Protein AF-A0A068R8C2-F1 (afdb_monomer_lite)

Sequence (272 aa):
MILGFVNFSNLDIWLPNLFLVHSWFSQMSVFVSVNPPSWSLCSELLFYALFPLLLKPVLNIKTQHLWMSFFLSFIGLIAYQFFVDDFVPAIPKLELWPLSENQWWLSYNYPPGRLFEFIIGMILSRIAIEGLWKNASVKIAIIAAVIGYMLALYAPFQYGLNVTTIISIAVIILILTKMDLSGEKNFLSSNVMILLGEISFAFYMVHYLVLVFIKKHFIHSSLDFISSMVMLLISLMVSILLAWLIYVFVEKPVMKFAKQKITNNKPLLGDM

InterPro domains:
  IPR002656 Acyltransferase 3 domain [PF01757] (21-247)
  IPR050879 Acyltransferase 3 [PTHR23028] (25-261)

Radius of gyration: 21.1 Å; chains: 1; bounding box: 58×44×56 Å

Secondary structure (DSSP, 8-state):
--TT---TT-HHHHHHHHTT-GGGS--HHHHT-SSGGGHHHHHHHHHHHHHHHHHHHHHTS-GGGHHHHHHHHHHHHHHHHHHHHHHS---SBPSSSSSBHHHHIIIII-GGGGHHHHHHHHHHHHHHHTT------HHHHHHHHHHHHHHHHHS-HHHHTTGGGHHHHHHHHHHHHHHHHHT---GGGSHHHHHHHHTHHHHHHHHHHHHHHHHHHH--SPPPHHHHHHHHHHHHHHHHHHHHHHIIIIIHHHHHHHHHHHHHTS------

Foldseek 3Di:
DDAACDDPVPCVQVVCLVVLNQLQDLDPCRCCHNFRLSLVVNLVVVCVVCVVVLVVVLVPPPLVCLVVLLVVLLVVLVVQLVCLVPPPDQPPPDPVASGDSNSCSSLARNNVSCVSVSSSVSSLVVCLVVCVDPDQDPVLLVVLVVQLQVQLVPDRVSCSNPSSNSVSVSVNCSNVSNCVVVVDDDPCNDPVNVLCVLLVVLLSRCLVVLVSVCCVPPNPDDDDPVVVVVSVVVSNVVSSVRSSCCSVPPVVVVVVVVVVVVVVPDDPPDDD

Organism: NCBI:txid1354304

Structure (mmCIF, N/CA/C/O backbone):
data_AF-A0A068R8C2-F1
#
_entry.id   AF-A0A068R8C2-F1
#
loop_
_atom_site.group_PDB
_atom_site.id
_atom_site.type_symbol
_atom_site.label_atom_id
_atom_site.label_alt_id
_atom_site.label_comp_id
_atom_site.label_asym_id
_atom_site.label_entity_id
_atom_site.label_seq_id
_atom_site.pdbx_PDB_ins_code
_atom_site.Cartn_x
_atom_site.Cartn_y
_atom_site.Cartn_z
_atom_site.occupancy
_atom_site.B_iso_or_equiv
_atom_site.auth_seq_id
_atom_site.auth_comp_id
_atom_site.auth_asym_id
_atom_site.auth_atom_id
_atom_site.pdbx_PDB_model_num
ATOM 1 N N . MET A 1 1 ? 12.314 -3.387 -23.016 1.00 39.41 1 MET A N 1
ATOM 2 C CA . MET A 1 1 ? 11.195 -4.162 -22.435 1.00 39.41 1 MET A CA 1
ATOM 3 C C . MET A 1 1 ? 9.932 -3.313 -22.558 1.00 39.41 1 MET A C 1
ATOM 5 O O . MET A 1 1 ? 9.894 -2.230 -21.991 1.00 39.41 1 MET A O 1
ATOM 9 N N . ILE A 1 2 ? 8.976 -3.694 -23.412 1.00 40.47 2 ILE A N 1
ATOM 10 C CA . ILE A 1 2 ? 7.776 -2.881 -23.681 1.00 40.47 2 ILE A CA 1
ATOM 11 C C . ILE A 1 2 ? 6.764 -3.135 -22.559 1.00 40.47 2 ILE A C 1
ATOM 13 O O . ILE A 1 2 ? 6.128 -4.184 -22.518 1.00 40.47 2 ILE A O 1
ATOM 17 N N . LEU A 1 3 ? 6.627 -2.172 -21.651 1.00 45.12 3 LEU A N 1
ATOM 18 C CA . LEU A 1 3 ? 5.556 -2.137 -20.658 1.00 45.12 3 LEU A CA 1
ATOM 19 C C . LEU A 1 3 ? 4.222 -1.892 -21.387 1.00 45.12 3 LEU A C 1
ATOM 21 O O . LEU A 1 3 ? 4.099 -0.928 -22.143 1.00 45.12 3 LEU A O 1
ATOM 25 N N . GLY A 1 4 ? 3.251 -2.789 -21.199 1.00 52.69 4 GLY A N 1
ATOM 26 C CA . GLY A 1 4 ? 1.868 -2.628 -21.671 1.00 52.69 4 GLY A CA 1
ATOM 27 C C . GLY A 1 4 ? 1.425 -3.490 -22.860 1.00 52.69 4 GLY A C 1
ATOM 28 O O . GLY A 1 4 ? 0.242 -3.485 -23.172 1.00 52.69 4 GLY A O 1
ATOM 29 N N . PHE A 1 5 ? 2.313 -4.258 -23.502 1.00 63.31 5 PHE A N 1
ATOM 30 C CA . PHE A 1 5 ? 1.928 -5.206 -24.564 1.00 63.31 5 PHE A CA 1
ATOM 31 C C . PHE A 1 5 ? 2.783 -6.473 -24.489 1.00 63.31 5 PHE A C 1
ATOM 33 O O . PHE A 1 5 ? 3.595 -6.759 -25.370 1.00 63.31 5 PHE A O 1
ATOM 40 N N . VAL A 1 6 ? 2.640 -7.224 -23.395 1.00 76.62 6 VAL A N 1
ATOM 41 C CA . VAL A 1 6 ? 3.145 -8.601 -23.348 1.00 76.62 6 VAL A CA 1
ATOM 42 C C . VAL A 1 6 ? 2.365 -9.395 -24.391 1.00 76.62 6 VAL A C 1
ATOM 44 O O . VAL A 1 6 ? 1.135 -9.408 -24.353 1.00 76.62 6 VAL A O 1
ATOM 47 N N . ASN A 1 7 ? 3.060 -10.043 -25.328 1.00 82.75 7 ASN A N 1
ATOM 48 C CA . ASN A 1 7 ? 2.397 -10.884 -26.320 1.00 82.75 7 ASN A CA 1
ATOM 49 C C . ASN A 1 7 ? 1.552 -11.950 -25.599 1.00 82.75 7 ASN A C 1
ATOM 51 O O . ASN A 1 7 ? 2.039 -12.595 -24.670 1.00 82.75 7 ASN A O 1
ATOM 55 N N . PHE A 1 8 ? 0.294 -12.130 -26.008 1.00 84.69 8 PHE A N 1
ATOM 56 C CA . PHE A 1 8 ? -0.607 -13.139 -25.442 1.00 84.69 8 PHE A CA 1
ATOM 57 C C . PHE A 1 8 ? -0.067 -14.571 -25.569 1.00 84.69 8 PHE A C 1
ATOM 59 O O . PHE A 1 8 ? -0.471 -15.440 -24.804 1.00 84.69 8 PHE A O 1
ATOM 66 N N . SER A 1 9 ? 0.892 -14.814 -26.470 1.00 87.19 9 SER A N 1
ATOM 67 C CA . SER A 1 9 ? 1.608 -16.090 -26.565 1.00 87.19 9 SER A CA 1
ATOM 68 C C . SER A 1 9 ? 2.493 -16.404 -25.352 1.00 87.19 9 SER A C 1
ATOM 70 O O . SER A 1 9 ? 2.837 -17.563 -25.143 1.00 87.19 9 SER A O 1
ATOM 72 N N . ASN A 1 10 ? 2.885 -15.404 -24.555 1.00 88.44 10 ASN A N 1
ATOM 73 C CA . ASN A 1 10 ? 3.783 -15.582 -23.411 1.00 88.44 10 ASN A CA 1
ATOM 74 C C . ASN A 1 10 ? 3.005 -16.071 -22.183 1.00 88.44 10 ASN A C 1
ATOM 76 O O . ASN A 1 10 ? 2.793 -15.325 -21.222 1.00 88.44 10 ASN A O 1
ATOM 80 N N . LEU A 1 11 ? 2.562 -17.327 -22.228 1.00 91.06 11 LEU A N 1
ATOM 81 C CA . LEU A 1 11 ? 1.768 -17.945 -21.163 1.00 91.06 11 LEU A CA 1
ATOM 82 C C . LEU A 1 11 ? 2.490 -17.939 -19.808 1.00 91.06 11 LEU A C 1
ATOM 84 O O . LEU A 1 11 ? 1.836 -17.736 -18.789 1.00 91.06 11 LEU A O 1
ATOM 88 N N . ASP A 1 12 ? 3.821 -18.037 -19.800 1.00 91.12 12 ASP A N 1
ATOM 89 C CA . ASP A 1 12 ? 4.642 -17.980 -18.581 1.00 91.12 12 ASP A CA 1
ATOM 90 C C . ASP A 1 12 ? 4.530 -16.640 -17.836 1.00 91.12 12 ASP A C 1
ATOM 92 O O . ASP A 1 12 ? 4.795 -16.567 -16.641 1.00 91.12 12 ASP A O 1
ATOM 96 N N . ILE A 1 13 ? 4.104 -15.576 -18.526 1.00 91.56 13 ILE A N 1
ATOM 97 C CA . ILE A 1 13 ? 3.831 -14.266 -17.926 1.00 91.56 13 ILE A CA 1
ATOM 98 C C . ILE A 1 13 ? 2.339 -14.133 -17.615 1.00 91.56 13 ILE A C 1
ATOM 100 O O . ILE A 1 13 ? 1.959 -13.717 -16.520 1.00 91.56 13 ILE A O 1
ATOM 104 N N . TRP A 1 14 ? 1.468 -14.497 -18.558 1.00 92.31 14 TRP A N 1
ATOM 105 C CA . TRP A 1 14 ? 0.026 -14.299 -18.401 1.00 92.31 14 TRP A CA 1
ATOM 106 C C . TRP A 1 14 ? -0.601 -15.188 -17.326 1.00 92.31 14 TRP A C 1
ATOM 108 O O . TRP A 1 14 ? -1.466 -14.711 -16.593 1.00 92.31 14 TRP A O 1
ATOM 118 N N . LEU A 1 15 ? -0.164 -16.443 -17.181 1.00 94.62 15 LEU A N 1
ATOM 119 C CA . LEU A 1 15 ? -0.734 -17.362 -16.192 1.00 94.62 15 LEU A CA 1
ATOM 120 C C . LEU A 1 15 ? -0.462 -16.895 -14.749 1.00 94.62 15 LEU A C 1
ATOM 122 O O . LEU A 1 15 ? -1.432 -16.760 -13.999 1.00 94.62 15 LEU A O 1
ATOM 126 N N . PRO A 1 16 ? 0.778 -16.547 -14.338 1.00 95.38 16 PRO A N 1
ATOM 127 C CA . PRO A 1 16 ? 1.006 -16.005 -12.997 1.00 95.38 16 PRO A CA 1
ATOM 128 C C . PRO A 1 16 ? 0.248 -14.702 -12.709 1.00 95.38 16 PRO A C 1
ATOM 130 O O . PRO A 1 16 ? -0.153 -14.461 -11.569 1.00 95.38 16 PRO A O 1
ATOM 133 N N . ASN A 1 17 ? 0.028 -13.858 -13.723 1.00 94.44 17 ASN A N 1
ATOM 134 C CA . ASN A 1 17 ? -0.784 -12.647 -13.578 1.00 94.44 17 ASN A CA 1
ATOM 135 C C . ASN A 1 17 ? -2.259 -12.976 -13.359 1.00 94.44 17 ASN A C 1
ATOM 137 O O . ASN A 1 17 ? -2.865 -12.451 -12.428 1.00 94.44 17 ASN A O 1
ATOM 141 N N . LEU A 1 18 ? -2.812 -13.887 -14.162 1.00 94.25 18 LEU A N 1
ATOM 142 C CA . LEU A 1 18 ? -4.210 -14.306 -14.074 1.00 94.25 18 LEU A CA 1
ATOM 143 C C . LEU A 1 18 ? -4.544 -14.923 -12.710 1.00 94.25 18 LEU A C 1
ATOM 145 O O . LEU A 1 18 ? -5.603 -14.647 -12.153 1.00 94.25 18 LEU A O 1
ATOM 149 N N . PHE A 1 19 ? -3.634 -15.732 -12.164 1.00 96.06 19 PHE A N 1
ATOM 150 C CA . PHE A 1 19 ? -3.802 -16.372 -10.857 1.00 96.06 19 PHE A CA 1
ATOM 151 C C . PHE A 1 19 ? -3.318 -15.520 -9.676 1.00 96.06 19 PHE A C 1
ATOM 153 O O . PHE A 1 19 ? -3.366 -15.995 -8.545 1.00 96.06 19 PHE A O 1
ATOM 160 N N . LEU A 1 20 ? -2.860 -14.281 -9.910 1.00 96.44 20 LEU A N 1
ATOM 161 C CA . LEU A 1 20 ? -2.315 -13.391 -8.873 1.00 96.44 20 LEU A CA 1
ATOM 162 C C . LEU A 1 20 ? -1.185 -14.044 -8.052 1.00 96.44 20 LEU A C 1
ATOM 164 O O . LEU A 1 20 ? -1.101 -13.895 -6.834 1.00 96.44 20 LEU A O 1
ATOM 168 N N . VAL A 1 21 ? -0.302 -14.773 -8.739 1.00 97.00 21 VAL A N 1
ATOM 169 C CA . VAL A 1 21 ? 0.904 -15.387 -8.158 1.00 97.00 21 VAL A CA 1
ATOM 170 C C . VAL A 1 21 ? 2.203 -14.837 -8.755 1.00 97.00 21 VAL A C 1
ATOM 172 O O . VAL A 1 21 ? 3.289 -15.234 -8.350 1.00 97.00 21 VAL A O 1
ATOM 175 N N . HIS A 1 22 ? 2.124 -13.892 -9.692 1.00 96.31 22 HIS A N 1
ATOM 176 C CA . HIS A 1 22 ? 3.286 -13.304 -10.364 1.00 96.31 22 HIS A CA 1
ATOM 177 C C . HIS A 1 22 ? 4.297 -12.658 -9.405 1.00 96.31 22 HIS A C 1
ATOM 179 O O . HIS A 1 22 ? 5.490 -12.713 -9.688 1.00 96.31 22 HIS A O 1
ATOM 185 N N . SER A 1 23 ? 3.879 -12.114 -8.253 1.00 96.94 23 SER A N 1
ATOM 186 C CA . SER A 1 23 ? 4.826 -11.517 -7.295 1.00 96.94 23 SER A CA 1
ATOM 187 C C . SER A 1 23 ? 5.569 -12.518 -6.399 1.00 96.94 23 SER A C 1
ATOM 189 O O . SER A 1 23 ? 6.472 -12.135 -5.655 1.00 96.94 23 SER A O 1
ATOM 191 N N . TRP A 1 24 ? 5.245 -13.810 -6.496 1.00 96.75 24 TRP A N 1
ATOM 192 C CA . TRP A 1 24 ? 5.998 -14.888 -5.843 1.00 96.75 24 TRP A CA 1
ATOM 193 C C . TRP A 1 24 ? 7.274 -15.259 -6.603 1.00 96.75 24 TRP A C 1
ATOM 195 O O . TRP A 1 24 ? 8.134 -15.951 -6.065 1.00 96.75 24 TRP A O 1
ATOM 205 N N . PHE A 1 25 ? 7.396 -14.796 -7.844 1.00 96.50 25 PHE A N 1
ATOM 206 C CA . PHE A 1 25 ? 8.564 -14.986 -8.685 1.00 96.50 25 PHE A CA 1
ATOM 207 C C . PHE A 1 25 ? 9.524 -13.815 -8.498 1.00 96.50 25 PHE A C 1
ATOM 209 O O . PHE A 1 25 ? 9.103 -12.661 -8.503 1.00 96.50 25 PHE A O 1
ATOM 216 N N . SER A 1 26 ? 10.817 -14.103 -8.357 1.00 94.81 26 SER A N 1
ATOM 217 C CA . SER A 1 26 ? 11.830 -13.067 -8.144 1.00 94.81 26 SER A CA 1
ATOM 218 C C . SER A 1 26 ? 12.191 -12.297 -9.409 1.00 94.81 26 SER A C 1
ATOM 220 O O . SER A 1 26 ? 12.848 -11.266 -9.317 1.00 94.81 26 SER A O 1
ATOM 222 N N . GLN A 1 27 ? 11.764 -12.776 -10.584 1.00 93.50 27 GLN A N 1
ATOM 223 C CA . GLN A 1 27 ? 12.084 -12.137 -11.852 1.00 93.50 27 GLN A CA 1
ATOM 224 C C . GLN A 1 27 ? 11.242 -10.872 -12.060 1.00 93.50 27 GLN A C 1
ATOM 226 O O . GLN A 1 27 ? 10.013 -10.944 -12.126 1.00 93.50 27 GLN A O 1
ATOM 231 N N . MET A 1 28 ? 11.876 -9.717 -12.251 1.00 90.88 28 MET A N 1
ATOM 232 C CA . MET A 1 28 ? 11.216 -8.426 -12.503 1.00 90.88 28 MET A CA 1
ATOM 233 C C . MET A 1 28 ? 10.391 -8.448 -13.785 1.00 90.88 28 MET A C 1
ATOM 235 O O . MET A 1 28 ? 9.327 -7.837 -13.858 1.00 90.88 28 MET A O 1
ATOM 239 N N . SER A 1 29 ? 10.818 -9.233 -14.773 1.00 90.38 29 SER A N 1
ATOM 240 C CA . SER A 1 29 ? 10.039 -9.508 -15.983 1.00 90.38 29 SER A CA 1
ATOM 241 C C . SER A 1 29 ? 8.720 -10.246 -15.723 1.00 90.38 29 SER A C 1
ATOM 243 O O . SER A 1 29 ? 7.907 -10.319 -16.643 1.00 90.38 29 SER A O 1
ATOM 245 N N . VAL A 1 30 ? 8.502 -10.770 -14.510 1.00 92.88 30 VAL A N 1
ATOM 246 C CA . VAL A 1 30 ? 7.288 -11.465 -14.062 1.00 92.88 30 VAL A CA 1
ATOM 247 C C . VAL A 1 30 ? 6.563 -10.657 -12.979 1.00 92.88 30 VAL A C 1
ATOM 249 O O . VAL A 1 30 ? 5.396 -10.322 -13.178 1.00 92.88 30 VAL A O 1
ATOM 252 N N . PHE A 1 31 ? 7.211 -10.269 -11.873 1.00 92.81 31 PHE A N 1
ATOM 253 C CA . PHE A 1 31 ? 6.500 -9.678 -10.723 1.00 92.81 31 PHE A CA 1
ATOM 254 C C . PHE A 1 31 ? 5.962 -8.255 -10.939 1.00 92.81 31 PHE A C 1
ATOM 256 O O . PHE A 1 31 ? 5.073 -7.839 -10.201 1.00 92.81 31 PHE A O 1
ATOM 263 N N . VAL A 1 32 ? 6.453 -7.515 -11.940 1.00 91.38 32 VAL A N 1
ATOM 264 C CA . VAL A 1 32 ? 5.870 -6.231 -12.400 1.00 91.38 32 VAL A CA 1
ATOM 265 C C . VAL A 1 32 ? 5.415 -6.295 -13.862 1.00 91.38 32 VAL A C 1
ATOM 267 O O . VAL A 1 32 ? 5.326 -5.282 -14.556 1.00 91.38 32 VAL A O 1
ATOM 270 N N . SER A 1 33 ? 5.163 -7.494 -14.377 1.00 91.69 33 SER A N 1
ATOM 271 C CA . SER A 1 33 ? 4.693 -7.678 -15.750 1.00 91.69 33 SER A CA 1
ATOM 272 C C . SER A 1 33 ? 3.219 -7.311 -15.915 1.00 91.69 33 SER A C 1
ATOM 274 O O . SER A 1 33 ? 2.490 -7.217 -14.937 1.00 91.69 33 SER A O 1
ATOM 276 N N . VAL A 1 34 ? 2.782 -7.116 -17.168 1.00 89.81 34 VAL A N 1
ATOM 277 C CA . VAL A 1 34 ? 1.411 -6.739 -17.574 1.00 89.81 34 VAL A CA 1
ATOM 278 C C . VAL A 1 34 ? 0.953 -5.388 -17.009 1.00 89.81 34 VAL A C 1
ATOM 280 O O . VAL A 1 34 ? 0.779 -4.443 -17.780 1.00 89.81 34 VAL A O 1
ATOM 283 N N . ASN A 1 35 ? 0.800 -5.276 -15.691 1.00 92.38 35 ASN A N 1
ATOM 284 C CA . ASN A 1 35 ? 0.452 -4.061 -14.975 1.00 92.38 35 ASN A CA 1
ATOM 285 C C . ASN A 1 35 ? 1.316 -3.921 -13.706 1.00 92.38 35 ASN A C 1
ATOM 287 O O . ASN A 1 35 ? 0.986 -4.518 -12.691 1.00 92.38 35 ASN A O 1
ATOM 291 N N . PRO A 1 36 ? 2.391 -3.113 -13.707 1.00 91.50 36 PRO A N 1
ATOM 292 C CA . PRO A 1 36 ? 3.306 -3.013 -12.572 1.00 91.50 36 PRO A CA 1
ATOM 293 C C . PRO A 1 36 ? 2.674 -2.851 -11.186 1.00 91.50 36 PRO A C 1
ATOM 295 O O . PRO A 1 36 ? 3.131 -3.560 -10.304 1.00 91.50 36 PRO A O 1
ATOM 298 N N . PRO A 1 37 ? 1.649 -2.013 -10.934 1.00 92.88 37 PRO A N 1
ATOM 299 C CA . PRO A 1 37 ? 0.997 -1.944 -9.620 1.00 92.88 37 PRO A CA 1
ATOM 300 C C . PRO A 1 37 ? 0.270 -3.228 -9.169 1.00 92.88 37 PRO A C 1
ATOM 302 O O . PRO A 1 37 ? -0.007 -3.366 -7.983 1.00 92.88 37 PRO A O 1
ATOM 305 N N . SER A 1 38 ? -0.027 -4.197 -10.046 1.00 95.00 38 SER A N 1
ATOM 306 C CA . SER A 1 38 ? -0.849 -5.368 -9.684 1.00 95.00 38 SER A CA 1
ATOM 307 C C . SER A 1 38 ? -0.199 -6.338 -8.698 1.00 95.00 38 SER A C 1
ATOM 309 O O . SER A 1 38 ? -0.893 -7.206 -8.166 1.00 95.00 38 SER A O 1
ATOM 311 N N . TRP A 1 39 ? 1.101 -6.211 -8.419 1.00 95.50 39 TRP A N 1
ATOM 312 C CA . TRP A 1 39 ? 1.799 -7.077 -7.464 1.00 95.50 39 TRP A CA 1
ATOM 313 C C . TRP A 1 39 ? 1.169 -7.031 -6.062 1.00 95.50 39 TRP A C 1
ATOM 315 O O . TRP A 1 39 ? 1.202 -8.035 -5.346 1.00 95.50 39 TRP A O 1
ATOM 325 N N . SER A 1 40 ? 0.567 -5.899 -5.666 1.00 96.00 40 SER A N 1
ATOM 326 C CA . SER A 1 40 ? -0.055 -5.752 -4.343 1.00 96.00 40 SER A CA 1
ATOM 327 C C . SER A 1 40 ? -1.217 -6.730 -4.155 1.00 96.00 40 SER A C 1
ATOM 329 O O . SER A 1 40 ? -1.390 -7.272 -3.065 1.00 96.00 40 SER A O 1
ATOM 331 N N . LEU A 1 41 ? -1.935 -7.058 -5.236 1.00 96.62 41 LEU A N 1
ATOM 332 C CA . LEU A 1 41 ? -3.049 -8.011 -5.235 1.00 96.62 41 LEU A CA 1
ATOM 333 C C . LEU A 1 41 ? -2.613 -9.430 -4.869 1.00 96.62 41 LEU A C 1
ATOM 335 O O . LEU A 1 41 ? -3.368 -10.164 -4.234 1.00 96.62 41 LEU A O 1
ATOM 339 N N . CYS A 1 42 ? -1.384 -9.816 -5.223 1.00 97.94 42 CYS A N 1
ATOM 340 C CA . CYS A 1 42 ? -0.817 -11.100 -4.804 1.00 97.94 42 CYS A CA 1
ATOM 341 C C . CYS A 1 42 ? -0.668 -11.156 -3.275 1.00 97.94 42 CYS A C 1
ATOM 343 O O . CYS A 1 42 ? -0.915 -12.190 -2.653 1.00 97.94 42 CYS A O 1
ATOM 345 N N . SER A 1 43 ? -0.286 -10.026 -2.666 1.00 97.50 43 SER A N 1
ATOM 346 C CA . SER A 1 43 ? -0.187 -9.892 -1.209 1.00 97.50 43 SER A CA 1
ATOM 347 C C . SER A 1 43 ? -1.563 -9.899 -0.557 1.00 97.50 43 SER A C 1
ATOM 349 O O . SER A 1 43 ? -1.768 -10.624 0.411 1.00 97.50 43 SER A O 1
ATOM 351 N N . GLU A 1 44 ? -2.532 -9.181 -1.124 1.00 96.75 44 GLU A N 1
ATOM 352 C CA . GLU A 1 44 ? -3.918 -9.198 -0.644 1.00 96.75 44 GLU A CA 1
ATOM 353 C C . GLU A 1 44 ? -4.512 -10.610 -0.658 1.00 96.75 44 GLU A C 1
ATOM 355 O O . GLU A 1 44 ? -5.110 -11.028 0.332 1.00 96.75 44 GLU A O 1
ATOM 360 N N . LEU A 1 45 ? -4.300 -11.381 -1.731 1.00 97.44 45 LEU A N 1
ATOM 361 C CA . LEU A 1 45 ? -4.775 -12.764 -1.818 1.00 97.44 45 LEU A CA 1
ATOM 362 C C . LEU A 1 45 ? -4.186 -13.640 -0.701 1.00 97.44 45 LEU A C 1
ATOM 364 O O . LEU A 1 45 ? -4.926 -14.374 -0.039 1.00 97.44 45 LEU A O 1
ATOM 368 N N . LEU A 1 46 ? -2.876 -13.528 -0.449 1.00 98.00 46 LEU A N 1
ATOM 369 C CA . LEU A 1 46 ? -2.217 -14.215 0.664 1.00 98.00 46 LEU A CA 1
ATOM 370 C C . LEU A 1 46 ? -2.813 -13.791 2.013 1.00 98.00 46 LEU A C 1
ATOM 372 O O . LEU A 1 46 ? -3.079 -14.634 2.869 1.00 98.00 46 LEU A O 1
ATOM 376 N N . PHE A 1 47 ? -3.042 -12.494 2.207 1.00 97.75 47 PHE A N 1
ATOM 377 C CA . PHE A 1 47 ? -3.597 -11.959 3.445 1.00 97.75 47 PHE A CA 1
ATOM 378 C C . PHE A 1 47 ? -5.010 -12.454 3.701 1.00 97.75 47 PHE A C 1
ATOM 380 O O . PHE A 1 47 ? -5.293 -12.884 4.813 1.00 97.75 47 PHE A O 1
ATOM 387 N N . TYR A 1 48 ? -5.880 -12.470 2.691 1.00 96.12 48 TYR A N 1
ATOM 388 C CA . TYR A 1 48 ? -7.222 -13.033 2.827 1.00 96.12 48 TYR A CA 1
ATOM 389 C C . TYR A 1 48 ? -7.185 -14.523 3.172 1.00 96.12 48 TYR A C 1
ATOM 391 O O . TYR A 1 48 ? -7.957 -14.966 4.022 1.00 96.12 48 TYR A O 1
ATOM 399 N N . ALA A 1 49 ? -6.268 -15.287 2.570 1.00 97.19 49 ALA A N 1
ATOM 400 C CA . ALA A 1 49 ? -6.096 -16.703 2.883 1.00 97.19 49 ALA A CA 1
ATOM 401 C C . ALA A 1 49 ? -5.599 -16.930 4.324 1.00 97.19 49 ALA A C 1
ATOM 403 O O . ALA A 1 49 ? -6.073 -17.836 5.010 1.00 97.19 49 ALA A O 1
ATOM 404 N N . LEU A 1 50 ? -4.670 -16.098 4.804 1.00 97.81 50 LEU A N 1
ATOM 405 C CA . LEU A 1 50 ? -4.089 -16.214 6.146 1.00 97.81 50 LEU A CA 1
ATOM 406 C C . LEU A 1 50 ? -4.913 -15.529 7.239 1.00 97.81 50 LEU A C 1
ATOM 408 O O . LEU A 1 50 ? -4.742 -15.853 8.415 1.00 97.81 50 LEU A O 1
ATOM 412 N N . PHE A 1 51 ? -5.815 -14.612 6.890 1.00 97.62 51 PHE A N 1
ATOM 413 C CA . PHE A 1 51 ? -6.570 -13.815 7.852 1.00 97.62 51 PHE A CA 1
ATOM 414 C C . PHE A 1 51 ? -7.294 -14.668 8.905 1.00 97.62 51 PHE A C 1
ATOM 416 O O . PHE A 1 51 ? -7.108 -14.380 10.085 1.00 97.62 51 PHE A O 1
ATOM 423 N N . PRO A 1 52 ? -8.028 -15.754 8.572 1.00 95.88 52 PRO A N 1
ATOM 424 C CA . PRO A 1 52 ? -8.682 -16.587 9.586 1.00 95.88 52 PRO A CA 1
ATOM 425 C C . PRO A 1 52 ? -7.702 -17.227 10.581 1.00 95.88 52 PRO A C 1
ATOM 427 O O . PRO A 1 52 ? -8.025 -17.382 11.759 1.00 95.88 52 PRO A O 1
ATOM 430 N N . LEU A 1 53 ? -6.496 -17.575 10.119 1.00 96.94 53 LEU A N 1
ATOM 431 C CA . LEU A 1 53 ? -5.449 -18.184 10.941 1.00 96.94 53 LEU A CA 1
ATOM 432 C C . LEU A 1 53 ? -4.780 -17.152 11.853 1.00 96.94 53 LEU A C 1
ATOM 434 O O . LEU A 1 53 ? -4.521 -17.441 13.020 1.00 96.94 53 LEU A O 1
ATOM 438 N N . LEU A 1 54 ? -4.530 -15.947 11.336 1.00 97.25 54 LEU A N 1
ATOM 439 C CA . LEU A 1 54 ? -3.885 -14.849 12.063 1.00 97.25 54 LEU A CA 1
ATOM 440 C C . LEU A 1 54 ? -4.846 -14.110 13.001 1.00 97.25 54 LEU A C 1
ATOM 442 O O . LEU A 1 54 ? -4.416 -13.558 14.015 1.00 97.25 54 LEU A O 1
ATOM 446 N N . LEU A 1 55 ? -6.148 -14.135 12.708 1.00 96.75 55 LEU A N 1
ATOM 447 C CA . LEU A 1 55 ? -7.171 -13.440 13.484 1.00 96.75 55 LEU A CA 1
ATOM 448 C C . LEU A 1 55 ? -7.189 -13.906 14.938 1.00 96.75 55 LEU A C 1
ATOM 450 O O . LEU A 1 55 ? -7.129 -13.078 15.841 1.00 96.75 55 LEU A O 1
ATOM 454 N N . LYS A 1 56 ? -7.231 -15.219 15.188 1.00 95.81 56 LYS A N 1
ATOM 455 C CA . LYS A 1 56 ? -7.322 -15.755 16.555 1.00 95.81 56 LYS A CA 1
ATOM 456 C C . LYS A 1 56 ? -6.111 -15.367 17.429 1.00 95.81 56 LYS A C 1
ATOM 458 O O . LYS A 1 56 ? -6.342 -14.865 18.529 1.00 95.81 56 LYS A O 1
ATOM 463 N N . PRO A 1 57 ? -4.847 -15.530 16.985 1.00 96.81 57 PRO A N 1
ATOM 464 C CA . PRO A 1 57 ? -3.682 -15.020 17.707 1.00 96.81 57 PRO A CA 1
ATOM 465 C C . PRO A 1 57 ? -3.764 -13.526 18.021 1.00 96.81 57 PRO A C 1
ATOM 467 O O . PRO A 1 57 ? -3.560 -13.150 19.172 1.00 96.81 57 PRO A O 1
ATOM 470 N N . VAL A 1 58 ? -4.114 -12.688 17.037 1.00 97.31 58 VAL A N 1
ATOM 471 C CA . VAL A 1 58 ? -4.225 -11.234 17.244 1.00 97.31 58 VAL A CA 1
ATOM 472 C C . VAL A 1 58 ? -5.341 -10.904 18.233 1.00 97.31 58 VAL A C 1
ATOM 474 O O . VAL A 1 58 ? -5.165 -10.050 19.101 1.00 97.31 58 VAL A O 1
ATOM 477 N N . LEU A 1 59 ? -6.474 -11.608 18.163 1.00 96.56 59 LEU A N 1
ATOM 478 C CA . LEU A 1 59 ? -7.583 -11.388 19.086 1.00 96.56 59 LEU A CA 1
ATOM 479 C C . LEU A 1 59 ? -7.245 -11.761 20.537 1.00 96.56 59 LEU A C 1
ATOM 481 O O . LEU A 1 59 ? -7.769 -11.138 21.462 1.00 96.56 59 LEU A O 1
ATOM 485 N N . ASN A 1 60 ? -6.356 -12.733 20.732 1.00 97.12 60 ASN A N 1
ATOM 486 C CA . ASN A 1 60 ? -5.905 -13.178 22.049 1.00 97.12 60 ASN A CA 1
ATOM 487 C C . ASN A 1 60 ? -4.853 -12.251 22.687 1.00 97.12 60 ASN A C 1
ATOM 489 O O . ASN A 1 60 ? -4.498 -12.446 23.853 1.00 97.12 60 ASN A O 1
ATOM 493 N N . ILE A 1 61 ? -4.346 -11.246 21.963 1.00 97.81 61 ILE A N 1
ATOM 494 C CA . ILE A 1 61 ? -3.446 -10.242 22.538 1.00 97.81 61 ILE A CA 1
ATOM 495 C C . ILE A 1 61 ? -4.240 -9.418 23.557 1.00 97.81 61 ILE A C 1
ATOM 497 O O . ILE A 1 61 ? -5.208 -8.738 23.218 1.00 97.81 61 ILE A O 1
ATOM 501 N N . LYS A 1 62 ? -3.825 -9.469 24.829 1.00 97.69 62 LYS A N 1
ATOM 502 C CA . LYS A 1 62 ? -4.434 -8.648 25.888 1.00 97.69 62 LYS A CA 1
ATOM 503 C C . LYS A 1 62 ? -4.232 -7.163 25.577 1.00 97.69 62 LYS A C 1
ATOM 505 O O . LYS A 1 62 ? -3.137 -6.779 25.168 1.00 97.69 62 LYS A O 1
ATOM 510 N N . THR A 1 63 ? -5.223 -6.327 25.885 1.00 97.44 63 THR A N 1
ATOM 511 C CA . THR A 1 63 ? -5.228 -4.881 25.594 1.00 97.44 63 THR A CA 1
ATOM 512 C C . THR A 1 63 ? -3.940 -4.167 26.024 1.00 97.44 63 THR A C 1
ATOM 514 O O . THR A 1 63 ? -3.365 -3.407 25.249 1.00 97.44 63 THR A O 1
ATOM 517 N N . GLN A 1 64 ? -3.409 -4.485 27.212 1.00 97.19 64 GLN A N 1
ATOM 518 C CA . GLN A 1 64 ? -2.167 -3.895 27.737 1.00 97.19 64 GLN A CA 1
ATOM 519 C C . GLN A 1 64 ? -0.906 -4.184 26.895 1.00 97.19 64 GLN A C 1
ATOM 521 O O . GLN A 1 64 ? 0.080 -3.463 27.005 1.00 97.19 64 GLN A O 1
ATOM 526 N N . HIS A 1 65 ? -0.920 -5.231 26.064 1.00 97.88 65 HIS A N 1
ATOM 527 C CA . HIS A 1 65 ? 0.217 -5.644 25.238 1.00 97.88 65 HIS A CA 1
ATOM 528 C C . HIS A 1 65 ? 0.097 -5.194 23.778 1.00 97.88 65 HIS A C 1
ATOM 530 O O . HIS A 1 65 ? 1.036 -5.408 23.021 1.00 97.88 65 HIS A O 1
ATOM 536 N N . LEU A 1 66 ? -1.003 -4.556 23.361 1.00 98.19 66 LEU A N 1
ATOM 537 C CA . LEU A 1 66 ? -1.222 -4.206 21.952 1.00 98.19 66 LEU A CA 1
ATOM 538 C C . LEU A 1 66 ? -0.122 -3.298 21.383 1.00 98.19 66 LEU A C 1
ATOM 540 O O . LEU A 1 66 ? 0.403 -3.574 20.308 1.00 98.19 66 LEU A O 1
ATOM 544 N N . TRP A 1 67 ? 0.290 -2.264 22.124 1.00 98.12 67 TRP A N 1
ATOM 545 C CA . TRP A 1 67 ? 1.400 -1.398 21.707 1.00 98.12 67 TRP A CA 1
ATOM 546 C C . TRP A 1 67 ? 2.734 -2.141 21.656 1.00 98.12 67 TRP A C 1
ATOM 548 O O . TRP A 1 67 ? 3.505 -1.953 20.720 1.00 98.12 67 TRP A O 1
ATOM 558 N N . MET A 1 68 ? 2.990 -3.033 22.615 1.00 98.19 68 MET A N 1
ATOM 559 C CA . MET A 1 68 ? 4.182 -3.880 22.590 1.00 98.19 68 MET A CA 1
ATOM 560 C C . MET A 1 68 ? 4.181 -4.782 21.349 1.00 98.19 68 MET A C 1
ATOM 562 O O . MET A 1 68 ? 5.183 -4.849 20.649 1.00 98.19 68 MET A O 1
ATOM 566 N N . SER A 1 69 ? 3.055 -5.420 21.024 1.00 98.31 69 SER A N 1
ATOM 567 C CA . SER A 1 69 ? 2.908 -6.245 19.821 1.00 98.31 69 SER A CA 1
ATOM 568 C C . SER A 1 69 ? 3.083 -5.439 18.532 1.00 98.31 69 SER A C 1
ATOM 570 O O . SER A 1 69 ? 3.703 -5.937 17.591 1.00 98.31 69 SER A O 1
ATOM 572 N N . PHE A 1 70 ? 2.595 -4.194 18.491 1.00 98.50 70 PHE A N 1
ATOM 573 C CA . PHE A 1 70 ? 2.841 -3.269 17.383 1.00 98.50 70 PHE A CA 1
ATOM 574 C C . PHE A 1 70 ? 4.344 -3.019 17.199 1.00 98.50 70 PHE A C 1
ATOM 576 O O . PHE A 1 70 ? 4.873 -3.250 16.113 1.00 98.50 70 PHE A O 1
ATOM 583 N N . PHE A 1 71 ? 5.053 -2.620 18.262 1.00 98.31 71 PHE A N 1
ATOM 584 C CA . PHE A 1 71 ? 6.489 -2.338 18.185 1.00 98.31 71 PHE A CA 1
ATOM 585 C C . PHE A 1 71 ? 7.319 -3.586 17.888 1.00 98.31 71 PHE A C 1
ATOM 587 O O . PHE A 1 71 ? 8.259 -3.500 17.109 1.00 98.31 71 PHE A O 1
ATOM 594 N N . LEU A 1 72 ? 6.961 -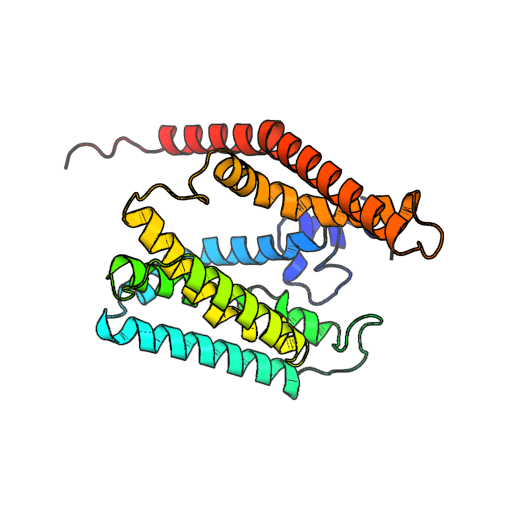4.752 18.431 1.00 98.38 72 LEU A N 1
ATOM 595 C CA . LEU A 1 72 ? 7.625 -6.015 18.101 1.00 98.38 72 LEU A CA 1
ATOM 596 C C . LEU A 1 72 ? 7.451 -6.380 16.623 1.00 98.38 72 LEU A C 1
ATOM 598 O O . LEU A 1 72 ? 8.417 -6.779 15.980 1.00 98.38 72 LEU A O 1
ATOM 602 N N . SER A 1 73 ? 6.252 -6.193 16.066 1.00 98.25 73 SER A N 1
ATOM 603 C CA . SER A 1 73 ? 6.004 -6.423 14.636 1.00 98.25 73 SER A CA 1
ATOM 604 C C . SER A 1 73 ? 6.794 -5.438 13.770 1.00 98.25 73 SER A C 1
ATOM 606 O O . SER A 1 73 ? 7.357 -5.824 12.749 1.00 98.25 73 SER A O 1
ATOM 608 N N . PHE A 1 74 ? 6.896 -4.179 14.207 1.00 98.50 74 PHE A N 1
ATOM 609 C CA . PHE A 1 74 ? 7.682 -3.156 13.520 1.00 98.50 74 PHE A CA 1
ATOM 610 C C . PHE A 1 74 ? 9.194 -3.418 13.594 1.00 98.50 74 PHE A C 1
ATOM 612 O O . PHE A 1 74 ? 9.887 -3.295 12.589 1.00 98.50 74 PHE A O 1
ATOM 619 N N . ILE A 1 75 ? 9.709 -3.856 14.744 1.00 98.50 75 ILE A N 1
ATOM 620 C CA . ILE A 1 75 ? 11.102 -4.302 14.889 1.00 98.50 75 ILE A CA 1
ATOM 621 C C . ILE A 1 75 ? 11.360 -5.530 14.012 1.00 98.50 75 ILE A C 1
ATOM 623 O O . ILE A 1 75 ? 12.406 -5.605 13.378 1.00 98.50 75 ILE A O 1
ATOM 627 N N . GLY A 1 76 ? 10.404 -6.460 13.922 1.00 98.44 76 GLY A N 1
ATOM 628 C CA . GLY A 1 76 ? 10.472 -7.597 13.003 1.00 98.44 76 GLY A CA 1
ATOM 629 C C . GLY A 1 76 ? 10.603 -7.160 11.544 1.00 98.44 76 GLY A C 1
ATOM 630 O O . GLY A 1 76 ? 11.452 -7.685 10.828 1.00 98.44 76 GLY A O 1
ATOM 631 N N . LEU A 1 77 ? 9.841 -6.144 11.129 1.00 98.44 77 LEU A N 1
ATOM 632 C CA . LEU A 1 77 ? 9.974 -5.553 9.799 1.00 98.44 77 LEU A CA 1
ATOM 633 C C . LEU A 1 77 ? 11.358 -4.928 9.584 1.00 98.44 77 LEU A C 1
ATOM 635 O O . LEU A 1 77 ? 11.978 -5.150 8.547 1.00 98.44 77 LEU A O 1
ATOM 639 N N . ILE A 1 78 ? 11.850 -4.157 10.556 1.00 98.44 78 ILE A N 1
ATOM 640 C CA . ILE A 1 78 ? 13.184 -3.549 10.499 1.00 98.44 78 ILE A CA 1
ATOM 641 C C . ILE A 1 78 ? 14.255 -4.638 10.363 1.00 98.44 78 ILE A C 1
ATOM 643 O O . ILE A 1 78 ? 15.095 -4.557 9.473 1.00 98.44 78 ILE A O 1
ATOM 647 N N . ALA A 1 79 ? 14.192 -5.683 11.189 1.00 98.50 79 ALA A N 1
ATOM 648 C CA . ALA A 1 79 ? 15.118 -6.811 11.142 1.00 98.50 79 ALA A CA 1
ATOM 649 C C . ALA A 1 79 ? 15.055 -7.557 9.801 1.00 98.50 79 ALA A C 1
ATOM 651 O O . ALA A 1 79 ? 16.093 -7.931 9.262 1.00 98.50 79 ALA A O 1
ATOM 652 N N . TYR A 1 80 ? 13.859 -7.730 9.230 1.00 98.44 80 TYR A N 1
ATOM 653 C CA . TYR A 1 80 ? 13.690 -8.303 7.895 1.00 98.44 80 TYR A CA 1
ATOM 654 C C . TYR A 1 80 ? 14.354 -7.441 6.813 1.00 98.44 80 TYR A C 1
ATOM 656 O O . TYR A 1 80 ? 15.036 -7.969 5.940 1.00 98.44 80 TYR A O 1
ATOM 664 N N . GLN A 1 81 ? 14.207 -6.117 6.883 1.00 98.12 81 GLN A N 1
ATOM 665 C CA . GLN A 1 81 ? 14.838 -5.212 5.920 1.00 98.12 81 GLN A CA 1
ATOM 666 C C . GLN A 1 81 ? 16.360 -5.187 6.066 1.00 98.12 81 GLN A C 1
ATOM 668 O O . GLN A 1 81 ? 17.046 -5.265 5.054 1.00 98.12 81 GLN A O 1
ATOM 673 N N . PHE A 1 82 ? 16.886 -5.187 7.293 1.00 98.12 82 PHE A N 1
ATOM 674 C CA . PHE A 1 82 ? 18.324 -5.358 7.530 1.00 98.12 82 PHE A CA 1
ATOM 675 C C . PHE A 1 82 ? 18.839 -6.683 6.969 1.00 98.12 82 PHE A C 1
ATOM 677 O O . PHE A 1 82 ? 19.875 -6.714 6.317 1.00 98.12 82 PHE A O 1
ATOM 684 N N . PHE A 1 83 ? 18.091 -7.775 7.154 1.00 98.19 83 PHE A N 1
ATOM 685 C CA . PHE A 1 83 ? 18.453 -9.060 6.562 1.00 98.19 83 PHE A CA 1
ATOM 686 C C . PHE A 1 83 ? 18.550 -8.977 5.030 1.00 98.19 83 PHE A C 1
ATOM 688 O O . PHE A 1 83 ? 19.503 -9.485 4.445 1.00 98.19 83 PHE A O 1
ATOM 695 N N . VAL A 1 84 ? 17.591 -8.322 4.370 1.00 97.94 84 VAL A N 1
ATOM 696 C CA . VAL A 1 84 ? 17.637 -8.137 2.912 1.00 97.94 84 VAL A CA 1
ATOM 697 C C . VAL A 1 84 ? 18.819 -7.258 2.493 1.00 97.94 84 VAL A C 1
ATOM 699 O O . VAL A 1 84 ? 19.475 -7.562 1.502 1.00 97.94 84 VAL A O 1
ATOM 702 N N . ASP A 1 85 ? 19.111 -6.197 3.240 1.00 96.56 85 ASP A N 1
ATOM 703 C CA . ASP A 1 85 ? 20.204 -5.264 2.939 1.00 96.56 85 ASP A CA 1
ATOM 704 C C . ASP A 1 85 ? 21.583 -5.947 3.041 1.00 96.56 85 ASP A C 1
ATOM 706 O O . ASP A 1 85 ? 22.381 -5.882 2.106 1.00 96.56 85 ASP A O 1
ATOM 710 N N . ASP A 1 86 ? 21.821 -6.693 4.125 1.00 96.94 86 ASP A N 1
ATOM 711 C CA . ASP A 1 86 ? 23.135 -7.271 4.440 1.00 96.94 86 ASP A CA 1
ATOM 712 C C . ASP A 1 86 ? 23.402 -8.629 3.769 1.00 96.94 86 ASP A C 1
ATOM 714 O O . ASP A 1 86 ? 24.555 -8.966 3.487 1.00 96.94 86 ASP A O 1
ATOM 718 N N . PHE A 1 87 ? 22.363 -9.439 3.528 1.00 97.19 87 PHE A N 1
ATOM 719 C CA . PHE A 1 87 ? 22.532 -10.837 3.098 1.00 97.19 87 PHE A CA 1
ATOM 720 C C . PHE A 1 87 ? 22.081 -11.118 1.662 1.00 97.19 87 PHE A C 1
ATOM 722 O O . PHE A 1 87 ? 22.390 -12.190 1.132 1.00 97.19 87 PHE A O 1
ATOM 729 N N . VAL A 1 88 ? 21.375 -10.195 1.002 1.00 96.94 88 VAL A N 1
ATOM 730 C CA . VAL A 1 88 ? 20.964 -10.372 -0.399 1.00 96.94 88 VAL A CA 1
ATOM 731 C C . VAL A 1 88 ? 21.954 -9.651 -1.315 1.00 96.94 88 VAL A C 1
ATOM 733 O O . VAL A 1 88 ? 22.227 -8.470 -1.111 1.00 96.94 88 VAL A O 1
ATOM 736 N N . PRO A 1 89 ? 22.483 -10.313 -2.364 1.00 95.38 89 PRO A N 1
ATOM 737 C CA . PRO A 1 89 ? 23.446 -9.690 -3.266 1.00 95.38 89 PRO A CA 1
ATOM 738 C C . PRO A 1 89 ? 22.938 -8.375 -3.872 1.00 95.38 89 PRO A C 1
ATOM 740 O O . PRO A 1 89 ? 21.895 -8.343 -4.527 1.00 95.38 89 PRO A O 1
ATOM 743 N N . ALA A 1 90 ? 23.715 -7.301 -3.711 1.00 92.94 90 ALA A N 1
ATOM 744 C CA . ALA A 1 90 ? 23.369 -5.959 -4.188 1.00 92.94 90 ALA A CA 1
ATOM 745 C C . ALA A 1 90 ? 23.734 -5.687 -5.663 1.00 92.94 90 ALA A C 1
ATOM 747 O O . ALA A 1 90 ? 23.499 -4.591 -6.172 1.00 92.94 90 ALA A O 1
ATOM 748 N N . ILE A 1 91 ? 24.330 -6.661 -6.361 1.00 90.75 91 ILE A N 1
ATOM 749 C CA . ILE A 1 91 ? 24.810 -6.538 -7.746 1.00 90.75 91 ILE A CA 1
ATOM 750 C C . ILE A 1 91 ? 24.259 -7.709 -8.581 1.00 90.75 91 ILE A C 1
ATOM 752 O O . ILE A 1 91 ? 24.255 -8.838 -8.085 1.00 90.75 91 ILE A O 1
ATOM 756 N N . PRO A 1 92 ? 23.838 -7.478 -9.842 1.00 92.75 92 PRO A N 1
ATOM 757 C CA . PRO A 1 92 ? 23.788 -6.186 -10.535 1.00 92.75 92 PRO A CA 1
ATOM 758 C C . PRO A 1 92 ? 22.670 -5.279 -10.006 1.00 92.75 92 PRO A C 1
ATOM 760 O O . PRO A 1 92 ? 21.594 -5.754 -9.651 1.00 92.75 92 PRO A O 1
ATOM 763 N N . LYS A 1 93 ? 22.937 -3.967 -9.961 1.00 92.50 93 LYS A N 1
ATOM 764 C CA . LYS A 1 93 ? 21.923 -2.954 -9.640 1.00 92.50 93 LYS A CA 1
ATOM 765 C C . LYS A 1 93 ? 21.020 -2.706 -10.845 1.00 92.50 93 LYS A C 1
ATOM 767 O O . LYS A 1 93 ? 21.470 -2.792 -11.987 1.00 92.50 93 LYS A O 1
ATOM 772 N N . LEU A 1 94 ? 19.763 -2.370 -10.578 1.00 90.19 94 LEU A N 1
ATOM 773 C CA . LEU A 1 94 ? 18.819 -1.912 -11.591 1.00 90.19 94 LEU A CA 1
ATOM 774 C C . LEU A 1 94 ? 19.259 -0.555 -12.163 1.00 90.19 94 LEU A C 1
ATOM 776 O O . LEU A 1 94 ? 19.871 0.259 -11.480 1.00 90.19 94 LEU A O 1
ATOM 780 N N . GLU A 1 95 ? 18.915 -0.294 -13.423 1.00 86.25 95 GLU A N 1
ATOM 781 C CA . GLU A 1 95 ? 19.374 0.900 -14.153 1.00 86.25 95 GLU A CA 1
ATOM 782 C C . GLU A 1 95 ? 18.932 2.220 -13.497 1.00 86.25 95 GLU A C 1
ATOM 784 O O . GLU A 1 95 ? 19.699 3.176 -13.429 1.00 86.25 95 GLU A O 1
ATOM 789 N N . LEU A 1 96 ? 17.697 2.266 -12.989 1.00 86.31 96 LEU A N 1
ATOM 790 C CA . LEU A 1 96 ? 17.091 3.475 -12.420 1.00 86.31 96 LEU A CA 1
ATOM 791 C C . LEU A 1 96 ? 17.088 3.499 -10.889 1.00 86.31 96 LEU A C 1
ATOM 793 O O . LEU A 1 96 ? 16.692 4.504 -10.300 1.00 86.31 96 LEU A O 1
ATOM 797 N N . TRP A 1 97 ? 17.486 2.404 -10.239 1.00 88.75 97 TRP A N 1
ATOM 798 C CA . TRP A 1 97 ? 17.258 2.210 -8.810 1.00 88.75 97 TRP A CA 1
ATOM 799 C C . TRP A 1 97 ? 18.489 1.631 -8.117 1.00 88.75 97 TRP A C 1
ATOM 801 O O . TRP A 1 97 ? 19.147 0.748 -8.662 1.00 88.75 97 TRP A O 1
ATOM 811 N N . PRO A 1 98 ? 18.795 2.060 -6.882 1.00 93.50 98 PRO A N 1
ATOM 812 C CA . PRO A 1 98 ? 20.037 1.696 -6.204 1.00 93.50 98 PRO A CA 1
ATOM 813 C C . PRO A 1 98 ? 20.044 0.273 -5.607 1.00 93.50 98 PRO A C 1
ATOM 815 O O . PRO A 1 98 ? 20.879 0.003 -4.746 1.00 93.50 98 PRO A O 1
ATOM 818 N N . LEU A 1 99 ? 19.155 -0.619 -6.056 1.00 94.75 99 LEU A N 1
ATOM 819 C CA . LEU A 1 99 ? 18.970 -1.985 -5.553 1.00 94.75 99 LEU A CA 1
ATOM 820 C C . LEU A 1 99 ? 19.179 -3.016 -6.660 1.00 94.75 99 LEU A C 1
ATOM 822 O O . LEU A 1 99 ? 18.934 -2.727 -7.835 1.00 94.75 99 LEU A O 1
ATOM 826 N N . SER A 1 100 ? 19.580 -4.231 -6.284 1.00 95.69 100 SER A N 1
ATOM 827 C CA . SER A 1 100 ? 19.456 -5.380 -7.182 1.00 95.69 100 SER A CA 1
ATOM 828 C C . SER A 1 100 ? 17.999 -5.814 -7.336 1.00 95.69 100 SER A C 1
ATOM 830 O O . SER A 1 100 ? 17.133 -5.484 -6.523 1.00 95.69 100 SER A O 1
ATOM 832 N N . GLU A 1 101 ? 17.729 -6.599 -8.374 1.00 95.19 101 GLU A N 1
ATOM 833 C CA . GLU A 1 101 ? 16.407 -7.177 -8.627 1.00 95.19 101 GLU A CA 1
ATOM 834 C C . GLU A 1 101 ? 15.887 -8.001 -7.437 1.00 95.19 101 GLU A C 1
ATOM 836 O O . GLU A 1 101 ? 14.749 -7.821 -7.003 1.00 95.19 101 GLU A O 1
ATOM 841 N N . ASN A 1 102 ? 16.744 -8.839 -6.846 1.00 96.38 102 ASN A N 1
ATOM 842 C CA . ASN A 1 102 ? 16.376 -9.662 -5.694 1.00 96.38 102 ASN A CA 1
ATOM 843 C C . ASN A 1 102 ? 16.172 -8.829 -4.422 1.00 96.38 102 ASN A C 1
ATOM 845 O O . ASN A 1 102 ? 15.260 -9.129 -3.652 1.00 96.38 102 ASN A O 1
ATOM 849 N N . GLN A 1 103 ? 16.983 -7.785 -4.204 1.00 96.88 103 GLN A N 1
ATOM 850 C CA . GLN A 1 103 ? 16.776 -6.863 -3.084 1.00 96.88 103 GLN A CA 1
ATOM 851 C C . GLN A 1 103 ? 15.435 -6.143 -3.220 1.00 96.88 103 GLN A C 1
ATOM 853 O O . GLN A 1 103 ? 14.666 -6.104 -2.263 1.00 96.88 103 GLN A O 1
ATOM 858 N N . TRP A 1 104 ? 15.113 -5.628 -4.410 1.00 96.12 104 TRP A N 1
ATOM 859 C CA . TRP A 1 104 ? 13.824 -4.989 -4.684 1.00 96.12 104 TRP A CA 1
ATOM 860 C C . TRP A 1 104 ? 12.655 -5.949 -4.431 1.00 96.12 104 TRP A C 1
ATOM 862 O O . TRP A 1 104 ? 11.706 -5.624 -3.716 1.00 96.12 104 TRP A O 1
ATOM 872 N N . TRP A 1 105 ? 12.740 -7.160 -4.982 1.00 97.12 105 TRP A N 1
ATOM 873 C CA . TRP A 1 105 ? 11.696 -8.164 -4.835 1.00 97.12 105 TRP A CA 1
ATOM 874 C C . TRP A 1 105 ? 11.463 -8.548 -3.369 1.00 97.12 105 TRP A C 1
ATOM 876 O O . TRP A 1 105 ? 10.334 -8.438 -2.891 1.00 97.12 105 TRP A O 1
ATOM 886 N N . LEU A 1 106 ? 12.510 -8.933 -2.631 1.00 97.62 106 LEU A N 1
ATOM 887 C CA . LEU A 1 106 ? 12.381 -9.356 -1.231 1.00 97.62 106 LEU A CA 1
ATOM 888 C C . LEU A 1 106 ? 11.986 -8.207 -0.304 1.00 97.62 106 LEU A C 1
ATOM 890 O O . LEU A 1 106 ? 11.169 -8.407 0.594 1.00 97.62 106 LEU A O 1
ATOM 894 N N . SER A 1 107 ? 12.530 -7.007 -0.507 1.00 96.62 107 SER A N 1
ATOM 895 C CA . SER A 1 107 ? 12.212 -5.865 0.356 1.00 96.62 107 SER A CA 1
ATOM 896 C C . SER A 1 107 ? 10.772 -5.377 0.187 1.00 96.62 107 SER A C 1
ATOM 898 O O . SER A 1 107 ? 10.199 -4.884 1.163 1.00 96.62 107 SER A O 1
ATOM 900 N N . TYR A 1 108 ? 10.174 -5.526 -1.004 1.00 95.75 108 TYR A N 1
ATOM 901 C CA . TYR A 1 108 ? 8.917 -4.844 -1.318 1.00 95.75 108 TYR A CA 1
ATOM 902 C C . TYR A 1 108 ? 7.836 -5.680 -2.011 1.00 95.75 108 TYR A C 1
ATOM 904 O O . TYR A 1 108 ? 6.687 -5.615 -1.591 1.00 95.75 108 TYR A O 1
ATOM 912 N N . ASN A 1 109 ? 8.146 -6.472 -3.039 1.00 96.88 109 ASN A N 1
ATOM 913 C CA . ASN A 1 109 ? 7.115 -7.151 -3.846 1.00 96.88 109 ASN A CA 1
ATOM 914 C C . ASN A 1 109 ? 6.745 -8.558 -3.351 1.00 96.88 109 ASN A C 1
ATOM 916 O O . ASN A 1 109 ? 5.682 -9.077 -3.711 1.00 96.88 109 ASN A O 1
ATOM 920 N N . TYR A 1 110 ? 7.612 -9.175 -2.549 1.00 97.81 110 TYR A N 1
ATOM 921 C CA . TYR A 1 110 ? 7.443 -10.535 -2.057 1.00 97.81 110 TYR A CA 1
ATOM 922 C C . TYR A 1 110 ? 6.322 -10.619 -1.001 1.00 97.81 110 TYR A C 1
ATOM 924 O O . TYR A 1 110 ? 6.477 -10.058 0.090 1.00 97.81 110 TYR A O 1
ATOM 932 N N . PRO A 1 111 ? 5.207 -11.337 -1.263 1.00 97.75 111 PRO A N 1
ATOM 933 C CA . PRO A 1 111 ? 4.019 -11.308 -0.404 1.00 97.75 111 PRO A CA 1
ATOM 934 C C . PRO A 1 111 ? 4.256 -11.663 1.070 1.00 97.75 111 PRO A C 1
ATOM 936 O O . PRO A 1 111 ? 3.763 -10.938 1.936 1.00 97.75 111 PRO A O 1
ATOM 939 N N . PRO A 1 112 ? 5.035 -12.707 1.421 1.00 97.75 112 PRO A N 1
ATOM 940 C CA . PRO A 1 112 ? 5.310 -13.017 2.824 1.00 97.75 112 PRO A CA 1
ATOM 941 C C . PRO A 1 112 ? 6.095 -11.922 3.554 1.00 97.75 112 PRO A C 1
ATOM 943 O O . PRO A 1 112 ? 5.867 -11.704 4.742 1.00 97.75 112 PRO A O 1
ATOM 946 N N . GLY A 1 113 ? 6.957 -11.182 2.846 1.00 96.44 113 GLY A N 1
ATOM 947 C CA . GLY A 1 113 ? 7.674 -10.030 3.403 1.00 96.44 113 GLY A CA 1
ATOM 948 C C . GLY A 1 113 ? 6.744 -8.890 3.831 1.00 96.44 113 GLY A C 1
ATOM 949 O O . GLY A 1 113 ? 7.148 -8.041 4.618 1.00 96.44 113 GLY A O 1
ATOM 950 N N . ARG A 1 114 ? 5.488 -8.894 3.360 1.00 97.12 114 ARG A N 1
ATOM 951 C CA . ARG A 1 114 ? 4.448 -7.909 3.691 1.00 97.12 114 ARG A CA 1
ATOM 952 C C . ARG A 1 114 ? 3.589 -8.280 4.905 1.00 97.12 114 ARG A C 1
ATOM 954 O O . ARG A 1 114 ? 2.700 -7.518 5.293 1.00 97.12 114 ARG A O 1
ATOM 961 N N . LEU A 1 115 ? 3.803 -9.461 5.495 1.00 97.50 115 LEU A N 1
ATOM 962 C CA . LEU A 1 115 ? 2.998 -9.938 6.624 1.00 97.50 115 LEU A CA 1
ATOM 963 C C . LEU A 1 115 ? 3.181 -9.090 7.881 1.00 97.50 115 LEU A C 1
ATOM 965 O O . LEU A 1 115 ? 2.241 -8.977 8.666 1.00 97.50 115 LEU A O 1
ATOM 969 N N . PHE A 1 116 ? 4.346 -8.464 8.067 1.00 97.75 116 PHE A N 1
ATOM 970 C CA . PHE A 1 116 ? 4.576 -7.563 9.195 1.00 97.75 116 PHE A CA 1
ATOM 971 C C . PHE A 1 116 ? 3.597 -6.391 9.162 1.00 97.75 116 PHE A C 1
ATOM 973 O O . PHE A 1 116 ? 2.937 -6.105 10.157 1.00 97.75 116 PHE A O 1
ATOM 980 N N . GLU A 1 117 ? 3.445 -5.752 8.007 1.00 97.62 117 GLU A N 1
ATOM 981 C CA . GLU A 1 117 ? 2.537 -4.627 7.813 1.00 97.62 117 GLU A CA 1
ATOM 982 C C . GLU A 1 117 ? 1.074 -5.042 7.927 1.00 97.62 117 GLU A C 1
ATOM 984 O O . GLU A 1 117 ? 0.277 -4.319 8.527 1.00 97.62 117 GLU A O 1
ATOM 989 N N . PHE A 1 118 ? 0.727 -6.227 7.422 1.00 98.00 118 PHE A N 1
ATOM 990 C CA . PHE A 1 118 ? -0.616 -6.776 7.585 1.00 98.00 118 PHE A CA 1
ATOM 991 C C . PHE A 1 118 ? -0.966 -7.006 9.062 1.00 98.00 118 PHE A C 1
ATOM 993 O O . PHE A 1 118 ? -2.008 -6.545 9.533 1.00 98.00 118 PHE A O 1
ATOM 1000 N N . ILE A 1 119 ? -0.070 -7.645 9.821 1.00 98.31 119 ILE A N 1
ATOM 1001 C CA . ILE A 1 119 ? -0.240 -7.881 11.261 1.00 98.31 119 ILE A CA 1
ATOM 1002 C C . ILE A 1 119 ? -0.293 -6.553 12.024 1.00 98.31 119 ILE A C 1
ATOM 1004 O O . ILE A 1 119 ? -1.149 -6.384 12.894 1.00 98.31 119 ILE A O 1
ATOM 1008 N N . ILE A 1 120 ? 0.559 -5.584 11.672 1.00 98.44 120 ILE A N 1
ATOM 1009 C CA . ILE A 1 120 ? 0.504 -4.222 12.218 1.00 98.44 120 ILE A CA 1
ATOM 1010 C C . ILE A 1 120 ? -0.879 -3.608 11.982 1.00 98.44 120 ILE A C 1
ATOM 1012 O O . ILE A 1 120 ? -1.466 -3.085 12.925 1.00 98.44 120 ILE A O 1
ATOM 1016 N N . GLY A 1 121 ? -1.442 -3.723 10.776 1.00 97.62 121 GLY A N 1
ATOM 1017 C CA . GLY A 1 121 ? -2.800 -3.265 10.469 1.00 97.62 121 GLY A CA 1
ATOM 1018 C C . GLY A 1 121 ? -3.870 -3.921 11.349 1.00 97.62 121 GLY A C 1
ATOM 1019 O O . GLY A 1 121 ? -4.732 -3.231 11.897 1.00 97.62 121 GLY A O 1
ATOM 1020 N N . MET A 1 122 ? -3.782 -5.238 11.566 1.00 98.00 122 MET A N 1
ATOM 1021 C CA . MET A 1 122 ? -4.697 -5.964 12.459 1.00 98.00 122 MET A CA 1
ATOM 1022 C C . MET A 1 122 ? -4.579 -5.494 13.920 1.00 98.00 122 MET A C 1
ATOM 1024 O O . MET A 1 122 ? -5.589 -5.309 14.603 1.00 98.00 122 MET A O 1
ATOM 1028 N N . ILE A 1 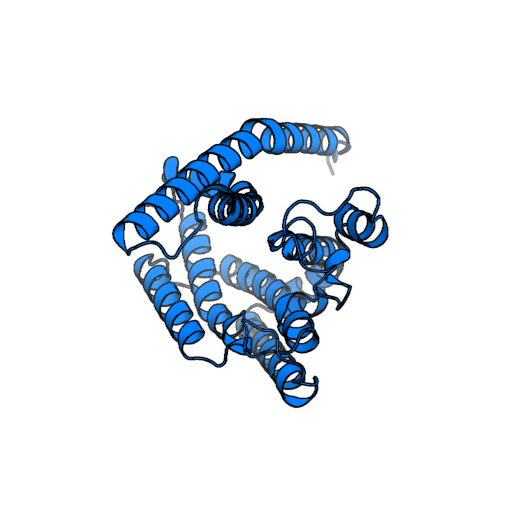123 ? -3.354 -5.263 14.402 1.00 98.44 123 ILE A N 1
ATOM 1029 C CA . ILE A 1 123 ? -3.098 -4.748 15.754 1.00 98.44 123 ILE A CA 1
ATOM 1030 C C . ILE A 1 123 ? -3.611 -3.309 15.888 1.00 98.44 123 ILE A C 1
ATOM 1032 O O . ILE A 1 123 ? -4.251 -2.988 16.887 1.00 98.44 123 ILE A O 1
ATOM 1036 N N . LEU A 1 124 ? -3.392 -2.451 14.888 1.00 97.75 124 LEU A N 1
ATOM 1037 C CA . LEU A 1 124 ? -3.898 -1.074 14.875 1.00 97.75 124 LEU A CA 1
ATOM 1038 C C . LEU A 1 124 ? -5.425 -1.025 14.924 1.00 97.75 124 LEU A C 1
ATOM 1040 O O . LEU A 1 124 ? -5.979 -0.207 15.656 1.00 97.75 124 LEU A O 1
ATOM 1044 N N . SER A 1 125 ? -6.105 -1.934 14.222 1.00 95.31 125 SER A N 1
ATOM 1045 C CA . SER A 1 125 ? -7.560 -2.079 14.327 1.00 95.31 125 SER A CA 1
ATOM 1046 C C . SER A 1 125 ? -7.990 -2.400 15.764 1.00 95.31 125 SER A C 1
ATOM 1048 O O . SER A 1 125 ? -8.889 -1.745 16.293 1.00 95.31 125 SER A O 1
ATOM 1050 N N . ARG A 1 126 ? -7.300 -3.321 16.456 1.00 96.38 126 ARG A N 1
ATOM 1051 C CA . ARG A 1 126 ? -7.546 -3.585 17.887 1.00 96.38 126 ARG A CA 1
ATOM 1052 C C . ARG A 1 126 ? -7.266 -2.369 18.767 1.00 96.38 126 ARG A C 1
ATOM 1054 O O . ARG A 1 126 ? -8.089 -2.056 19.617 1.00 96.38 126 ARG A O 1
ATOM 1061 N N . ILE A 1 127 ? -6.157 -1.661 18.558 1.00 96.94 127 ILE A N 1
ATOM 1062 C CA . ILE A 1 127 ? -5.816 -0.428 19.295 1.00 96.94 127 ILE A CA 1
ATOM 1063 C C . ILE A 1 127 ? -6.922 0.626 19.141 1.00 96.94 127 ILE A C 1
ATOM 1065 O O . ILE A 1 127 ? -7.272 1.286 20.122 1.00 96.94 127 ILE A O 1
ATOM 1069 N N . ALA A 1 128 ? -7.481 0.769 17.936 1.00 94.25 128 ALA A N 1
ATOM 1070 C CA . ALA A 1 128 ? -8.583 1.685 17.666 1.00 94.25 128 ALA A CA 1
ATOM 1071 C C . ALA A 1 128 ? -9.873 1.269 18.393 1.00 94.25 128 ALA A C 1
ATOM 1073 O O . ALA A 1 128 ? -10.471 2.098 19.076 1.00 94.25 128 ALA A O 1
ATOM 1074 N N . ILE A 1 129 ? -10.265 -0.009 18.302 1.00 92.38 129 ILE A N 1
ATOM 1075 C CA . ILE A 1 129 ? -11.473 -0.552 18.953 1.00 92.38 129 ILE A CA 1
ATOM 1076 C C . ILE A 1 129 ? -11.396 -0.426 20.481 1.00 92.38 129 ILE A C 1
ATOM 1078 O O . ILE A 1 129 ? -12.367 -0.040 21.122 1.00 92.38 129 ILE A O 1
ATOM 1082 N N . GLU A 1 130 ? -10.234 -0.708 21.068 1.00 94.56 130 GLU A N 1
ATOM 1083 C CA . GLU A 1 130 ? -9.996 -0.627 22.517 1.00 94.56 130 GLU A CA 1
ATOM 1084 C C . GLU A 1 130 ? -9.835 0.825 23.014 1.00 94.56 130 GLU A C 1
ATOM 1086 O O . GLU A 1 130 ? -9.618 1.061 24.202 1.00 94.56 130 GLU A O 1
ATOM 1091 N N . GLY A 1 131 ? -9.900 1.819 22.119 1.00 92.75 131 GLY A N 1
ATOM 1092 C CA . GLY A 1 131 ? -9.831 3.237 22.479 1.00 92.75 131 GLY A CA 1
ATOM 1093 C C . GLY A 1 131 ? -8.470 3.683 23.025 1.00 92.75 131 GLY A C 1
ATOM 1094 O O . GLY A 1 131 ? -8.385 4.691 23.732 1.00 92.75 131 GLY A O 1
ATOM 1095 N N . LEU A 1 132 ? -7.392 2.961 22.702 1.00 92.31 132 LEU A N 1
ATOM 1096 C CA . LEU A 1 132 ? -6.047 3.239 23.222 1.00 92.31 132 LEU A CA 1
ATOM 1097 C C . LEU A 1 132 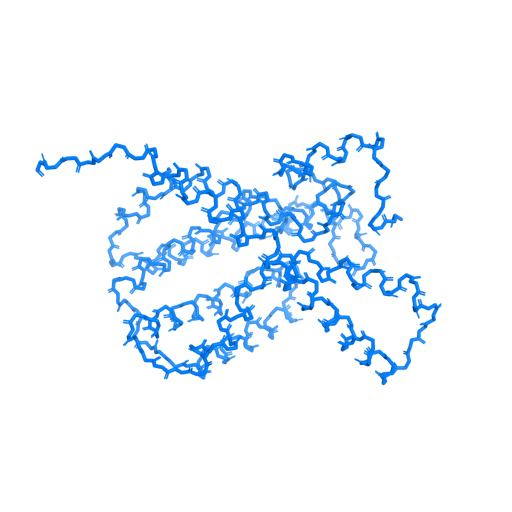? -5.401 4.489 22.606 1.00 92.31 132 LEU A C 1
ATOM 1099 O O . LEU A 1 132 ? -4.438 5.020 23.160 1.00 92.31 132 LEU A O 1
ATOM 1103 N N . TRP A 1 133 ? -5.934 4.986 21.487 1.00 90.94 133 TRP A N 1
ATOM 1104 C CA . TRP A 1 133 ? -5.515 6.241 20.868 1.00 90.94 133 TRP A CA 1
ATOM 1105 C C . TRP A 1 133 ? -6.544 7.350 21.105 1.00 90.94 133 TRP A C 1
ATOM 1107 O O . TRP A 1 133 ? -7.718 7.249 20.742 1.00 90.94 133 TRP A O 1
ATOM 1117 N N . LYS A 1 134 ? -6.108 8.455 21.720 1.00 87.06 134 LYS A N 1
ATOM 1118 C CA . LYS A 1 134 ? -7.022 9.517 22.168 1.00 87.06 134 LYS A CA 1
ATOM 1119 C C . LYS A 1 134 ? -7.158 10.697 21.206 1.00 87.06 134 LYS A C 1
ATOM 1121 O O . LYS A 1 134 ? -8.108 11.459 21.361 1.00 87.06 134 LYS A O 1
ATOM 1126 N N . ASN A 1 135 ? -6.293 10.851 20.210 1.00 82.75 135 ASN A N 1
ATOM 1127 C CA . ASN A 1 135 ? -6.277 12.042 19.358 1.00 82.75 135 ASN A CA 1
ATOM 1128 C C . ASN A 1 135 ? -7.030 11.831 18.029 1.00 82.75 135 ASN A C 1
ATOM 1130 O O . ASN A 1 135 ? -6.909 10.768 17.432 1.00 82.75 135 ASN A O 1
ATOM 1134 N N . ALA A 1 136 ? -7.773 12.837 17.559 1.00 83.94 136 ALA A N 1
ATOM 1135 C CA . ALA A 1 136 ? -8.566 12.795 16.319 1.00 83.94 136 ALA A CA 1
ATOM 1136 C C . ALA A 1 136 ? -8.275 13.988 15.378 1.00 83.94 136 ALA A C 1
ATOM 1138 O O . ALA A 1 136 ? -9.115 14.401 14.588 1.00 83.94 136 ALA A O 1
ATOM 1139 N N . SER A 1 137 ? -7.093 14.604 15.479 1.00 87.56 137 SER A N 1
ATOM 1140 C CA . SER A 1 137 ? -6.769 15.814 14.712 1.00 87.56 137 SER A CA 1
ATOM 1141 C C . SER A 1 137 ? -6.256 15.518 13.298 1.00 87.56 137 SER A C 1
ATOM 1143 O O . SER A 1 137 ? -5.142 15.020 13.131 1.00 87.56 137 SER A O 1
ATOM 1145 N N . VAL A 1 138 ? -6.991 15.953 12.266 1.00 86.19 138 VAL A N 1
ATOM 1146 C CA . VAL A 1 138 ? -6.545 15.910 10.852 1.00 86.19 138 VAL A CA 1
ATOM 1147 C C . VAL A 1 138 ? -5.202 16.616 10.655 1.00 86.19 138 VAL A C 1
ATOM 1149 O O . VAL A 1 138 ? -4.373 16.159 9.874 1.00 86.19 138 VAL A O 1
ATOM 1152 N N . LYS A 1 139 ? -4.934 17.699 11.399 1.00 90.69 139 LYS A N 1
ATOM 1153 C CA . LYS A 1 139 ? -3.637 18.392 11.334 1.00 90.69 139 LYS A CA 1
ATOM 1154 C C . LYS A 1 139 ? -2.489 17.458 11.717 1.00 90.69 139 LYS A C 1
ATOM 1156 O O . LYS A 1 139 ? -1.447 17.495 11.078 1.00 90.69 139 LYS A O 1
ATOM 1161 N N . ILE A 1 140 ? -2.689 16.599 12.718 1.00 92.19 140 ILE A N 1
ATOM 1162 C CA . ILE A 1 140 ? -1.682 15.614 13.130 1.00 92.19 140 ILE A CA 1
ATOM 1163 C C . ILE A 1 140 ? -1.527 14.528 12.069 1.00 92.19 140 ILE A C 1
ATOM 1165 O O . ILE A 1 140 ? -0.399 14.141 11.792 1.00 92.19 140 ILE A O 1
ATOM 1169 N N . ALA A 1 141 ? -2.612 14.090 11.424 1.00 92.12 141 ALA A N 1
ATOM 1170 C CA . ALA A 1 141 ? -2.525 13.156 10.300 1.00 92.12 141 ALA A CA 1
ATOM 1171 C C . ALA A 1 141 ? -1.718 13.748 9.126 1.00 92.12 141 ALA A C 1
ATOM 1173 O O . ALA A 1 141 ? -0.844 13.077 8.585 1.00 92.12 141 ALA A O 1
ATOM 1174 N N . ILE A 1 142 ? -1.937 15.025 8.786 1.00 93.25 142 ILE A N 1
ATOM 1175 C CA . ILE A 1 142 ? -1.163 15.735 7.751 1.00 93.25 142 ILE A CA 1
ATOM 1176 C C . ILE A 1 142 ? 0.310 15.852 8.156 1.00 93.25 142 ILE A C 1
ATOM 1178 O O . ILE A 1 142 ? 1.188 15.538 7.358 1.00 93.25 142 ILE A O 1
ATOM 1182 N N . ILE A 1 143 ? 0.598 16.264 9.395 1.00 95.31 143 ILE A N 1
ATOM 1183 C CA . ILE A 1 143 ? 1.976 16.357 9.901 1.00 95.31 143 ILE A CA 1
ATOM 1184 C C . ILE A 1 143 ? 2.655 14.983 9.853 1.00 95.31 143 ILE A C 1
ATOM 1186 O O . ILE A 1 143 ? 3.784 14.881 9.384 1.00 95.31 143 ILE A O 1
ATOM 1190 N N . ALA A 1 144 ? 1.964 13.922 10.276 1.00 95.50 144 ALA A N 1
ATOM 1191 C CA . ALA A 1 144 ? 2.474 12.559 10.210 1.00 95.50 144 ALA A CA 1
ATOM 1192 C C . ALA A 1 144 ? 2.777 12.140 8.764 1.00 95.50 144 ALA A C 1
ATOM 1194 O O . ALA A 1 144 ? 3.843 11.576 8.516 1.00 95.50 144 ALA A O 1
ATOM 1195 N N . ALA A 1 145 ? 1.899 12.464 7.808 1.00 95.38 145 ALA A N 1
ATOM 1196 C CA . ALA A 1 145 ? 2.119 12.200 6.386 1.00 95.38 145 ALA A CA 1
ATOM 1197 C C . ALA A 1 145 ? 3.367 12.924 5.855 1.00 95.38 145 ALA A C 1
ATOM 1199 O O . ALA A 1 145 ? 4.210 12.296 5.217 1.00 95.38 145 ALA A O 1
ATOM 1200 N N . VAL A 1 146 ? 3.524 14.215 6.168 1.00 96.69 146 VAL A N 1
ATOM 1201 C CA . VAL A 1 146 ? 4.698 15.010 5.766 1.00 96.69 146 VAL A CA 1
ATOM 1202 C C . VAL A 1 146 ? 5.977 14.443 6.377 1.00 96.69 146 VAL A C 1
ATOM 1204 O O . VAL A 1 146 ? 6.958 14.265 5.663 1.00 96.69 146 VAL A O 1
ATOM 1207 N N . ILE A 1 147 ? 5.972 14.108 7.670 1.00 96.44 147 ILE A N 1
ATOM 1208 C CA . ILE A 1 147 ? 7.131 13.499 8.338 1.00 96.44 147 ILE A CA 1
ATOM 1209 C C . ILE A 1 147 ? 7.490 12.165 7.679 1.00 96.44 147 ILE A C 1
ATOM 1211 O O . ILE A 1 147 ? 8.654 11.946 7.365 1.00 96.44 147 ILE A O 1
ATOM 1215 N N . GLY A 1 148 ? 6.506 11.299 7.422 1.00 95.69 148 GLY A N 1
ATOM 1216 C CA . GLY A 1 148 ? 6.736 9.998 6.786 1.00 95.69 148 GLY A CA 1
ATOM 1217 C C . GLY A 1 148 ? 7.319 10.138 5.385 1.00 95.69 148 GLY A C 1
ATOM 1218 O O . GLY A 1 148 ? 8.272 9.446 5.039 1.00 95.69 148 GLY A O 1
ATOM 1219 N N . TYR A 1 149 ? 6.801 11.093 4.610 1.00 95.25 149 TYR A N 1
ATOM 1220 C CA . TYR A 1 149 ? 7.323 11.420 3.288 1.00 95.25 149 TYR A CA 1
ATOM 1221 C C . TYR A 1 149 ? 8.770 11.926 3.351 1.00 95.25 149 TYR A C 1
ATOM 1223 O O . TYR A 1 149 ? 9.627 11.426 2.629 1.00 95.25 149 TYR A O 1
ATOM 1231 N N . MET A 1 150 ? 9.075 12.859 4.258 1.00 97.19 150 MET A N 1
ATOM 1232 C CA . MET A 1 150 ? 10.441 13.364 4.437 1.00 97.19 150 MET A CA 1
ATOM 1233 C C . MET A 1 150 ? 11.400 12.259 4.894 1.00 97.19 150 MET A C 1
ATOM 1235 O O . MET A 1 150 ? 12.506 12.159 4.373 1.00 97.19 150 MET A O 1
ATOM 1239 N N . LEU A 1 151 ? 10.980 11.386 5.814 1.00 96.44 151 LEU A N 1
ATOM 1240 C CA . LEU A 1 151 ? 11.786 10.237 6.230 1.00 96.44 151 LEU A CA 1
ATOM 1241 C C . LEU A 1 151 ? 12.062 9.289 5.059 1.00 96.44 151 LEU A C 1
ATOM 1243 O O . LEU A 1 151 ? 13.195 8.849 4.902 1.00 96.44 151 LEU A O 1
ATOM 1247 N N . ALA A 1 152 ? 11.066 9.002 4.217 1.00 95.88 152 ALA A N 1
ATOM 1248 C CA . ALA A 1 152 ? 11.252 8.175 3.026 1.00 95.88 152 ALA A CA 1
ATOM 1249 C C . ALA A 1 152 ? 12.207 8.804 1.996 1.00 95.88 152 ALA A C 1
ATOM 1251 O O . ALA A 1 152 ? 12.943 8.072 1.343 1.00 95.88 152 ALA A O 1
ATOM 1252 N N . LEU A 1 153 ? 12.233 10.138 1.876 1.00 95.31 153 LEU A N 1
ATOM 1253 C CA . LEU A 1 153 ? 13.141 10.848 0.968 1.00 95.31 153 LEU A CA 1
ATOM 1254 C C . LEU A 1 153 ? 14.612 10.798 1.401 1.00 95.31 153 LEU A C 1
ATOM 1256 O O . LEU A 1 153 ? 15.490 10.779 0.541 1.00 95.31 153 LEU A O 1
ATOM 1260 N N . TYR A 1 154 ? 14.886 10.827 2.708 1.00 95.62 154 TYR A N 1
ATOM 1261 C CA . TYR A 1 154 ? 16.258 10.887 3.232 1.00 95.62 154 TYR A CA 1
ATOM 1262 C C . TYR A 1 154 ? 16.803 9.544 3.721 1.00 95.62 154 TYR A C 1
ATOM 1264 O O . TYR A 1 154 ? 18.016 9.403 3.875 1.00 95.62 154 TYR A O 1
ATOM 1272 N N . ALA A 1 155 ? 15.941 8.564 3.988 1.00 96.00 155 ALA A N 1
ATOM 1273 C CA . ALA A 1 155 ? 16.378 7.214 4.312 1.00 96.00 155 ALA A CA 1
ATOM 1274 C C . ALA A 1 155 ? 16.984 6.516 3.082 1.00 96.00 155 ALA A C 1
ATOM 1276 O O . ALA A 1 155 ? 16.666 6.874 1.943 1.00 96.00 155 ALA A O 1
ATOM 1277 N N . PRO A 1 156 ? 17.822 5.481 3.277 1.00 95.50 156 PRO A N 1
ATOM 1278 C CA . PRO A 1 156 ? 18.249 4.653 2.161 1.00 95.50 156 PRO A CA 1
ATOM 1279 C C . PRO A 1 156 ? 17.026 4.056 1.458 1.00 95.50 156 PRO A C 1
ATOM 1281 O O . PRO A 1 156 ? 16.055 3.658 2.108 1.00 95.50 156 PRO A O 1
ATOM 1284 N N . PHE A 1 157 ? 17.089 4.000 0.125 1.00 94.94 157 PHE A N 1
ATOM 1285 C CA . PHE A 1 157 ? 15.938 3.747 -0.744 1.00 94.94 157 PHE A CA 1
ATOM 1286 C C . PHE A 1 157 ? 15.090 2.542 -0.307 1.00 94.94 157 PHE A C 1
ATOM 1288 O O . PHE A 1 157 ? 13.872 2.656 -0.234 1.00 94.94 157 PHE A O 1
ATOM 1295 N N . GLN A 1 158 ? 15.731 1.427 0.061 1.00 95.94 158 GLN A N 1
ATOM 1296 C CA . GLN A 1 158 ? 15.058 0.211 0.525 1.00 95.94 158 GLN A CA 1
ATOM 1297 C C . GLN A 1 158 ? 14.139 0.455 1.734 1.00 95.94 158 GLN A C 1
ATOM 1299 O O . GLN A 1 158 ? 12.967 0.092 1.705 1.00 95.94 158 GLN A O 1
ATOM 1304 N N . TYR A 1 159 ? 14.637 1.121 2.778 1.00 97.06 159 TYR A N 1
ATOM 1305 C CA . TYR A 1 159 ? 13.859 1.415 3.987 1.00 97.06 159 TYR A CA 1
ATOM 1306 C C . TYR A 1 159 ? 12.763 2.456 3.726 1.00 97.06 159 TYR A C 1
ATOM 1308 O O . TYR A 1 159 ? 11.727 2.449 4.396 1.00 97.06 159 TYR A O 1
ATOM 1316 N N . GLY A 1 160 ? 12.979 3.335 2.742 1.00 95.75 160 GLY A N 1
ATOM 1317 C CA . GLY A 1 160 ? 11.997 4.314 2.279 1.00 95.75 160 GLY A CA 1
ATOM 1318 C C . GLY A 1 160 ? 10.758 3.695 1.621 1.00 95.75 160 GLY A C 1
ATOM 1319 O O . GLY A 1 160 ? 9.711 4.339 1.595 1.00 95.75 160 GLY A O 1
ATOM 1320 N N . LEU A 1 161 ? 10.841 2.449 1.136 1.00 93.19 161 LEU A N 1
ATOM 1321 C CA . LEU A 1 161 ? 9.717 1.758 0.493 1.00 93.19 161 LEU A CA 1
ATOM 1322 C C . LEU A 1 161 ? 8.596 1.398 1.478 1.00 93.19 161 LEU A C 1
ATOM 1324 O O . LEU A 1 161 ? 7.425 1.376 1.097 1.00 93.19 161 LEU A O 1
ATOM 1328 N N . ASN A 1 162 ? 8.929 1.104 2.738 1.00 94.75 162 ASN A N 1
ATOM 1329 C CA . ASN A 1 162 ? 7.950 0.689 3.746 1.00 94.75 162 ASN A CA 1
ATOM 1330 C C . ASN A 1 162 ? 8.277 1.150 5.173 1.00 94.75 162 ASN A C 1
ATOM 1332 O O . ASN A 1 162 ? 7.417 1.770 5.798 1.00 94.75 162 ASN A O 1
ATOM 1336 N N . VAL A 1 163 ? 9.474 0.877 5.702 1.00 96.94 163 VAL A N 1
ATOM 1337 C CA . VAL A 1 163 ? 9.815 1.051 7.132 1.00 96.94 163 VAL A CA 1
ATOM 1338 C C . VAL A 1 163 ? 9.527 2.461 7.625 1.00 96.94 163 VAL A C 1
ATOM 1340 O O . VAL A 1 163 ? 8.857 2.639 8.643 1.00 96.94 163 VAL A O 1
ATOM 1343 N N . THR A 1 164 ? 9.996 3.469 6.892 1.00 96.44 164 THR A N 1
ATOM 1344 C CA . THR A 1 164 ? 9.869 4.879 7.294 1.00 96.44 164 THR A CA 1
ATOM 1345 C C . THR A 1 164 ? 8.421 5.359 7.359 1.00 96.44 164 THR A C 1
ATOM 1347 O O . THR A 1 164 ? 8.116 6.313 8.074 1.00 96.44 164 THR A O 1
ATOM 1350 N N . THR A 1 165 ? 7.515 4.694 6.641 1.00 94.38 165 THR A N 1
ATOM 1351 C CA . THR A 1 165 ? 6.119 5.120 6.500 1.00 94.38 165 THR A CA 1
ATOM 1352 C C . THR A 1 165 ? 5.202 4.514 7.560 1.00 94.38 165 THR A C 1
ATOM 1354 O O . THR A 1 165 ? 4.141 5.075 7.823 1.00 94.38 165 THR A O 1
ATOM 1357 N N . ILE A 1 166 ? 5.599 3.414 8.216 1.00 96.56 166 ILE A N 1
ATOM 1358 C CA . ILE A 1 166 ? 4.721 2.641 9.114 1.00 96.56 166 ILE A CA 1
ATOM 1359 C C . ILE A 1 166 ? 4.172 3.478 10.261 1.00 96.56 166 ILE A C 1
ATOM 1361 O O . ILE A 1 166 ? 2.972 3.438 10.519 1.00 96.56 166 ILE A O 1
ATOM 1365 N N . ILE A 1 167 ? 5.021 4.253 10.940 1.00 96.44 167 ILE A N 1
ATOM 1366 C CA . ILE A 1 167 ? 4.582 5.082 12.072 1.00 96.44 167 ILE A CA 1
ATOM 1367 C C . ILE A 1 167 ? 3.605 6.157 11.586 1.00 96.44 167 ILE A C 1
ATOM 1369 O O . ILE A 1 167 ? 2.552 6.359 12.190 1.00 96.44 167 ILE A O 1
ATOM 1373 N N . SER A 1 168 ? 3.919 6.813 10.469 1.00 96.31 168 SER A N 1
ATOM 1374 C CA . SER A 1 168 ? 3.061 7.839 9.878 1.00 96.31 168 SER A CA 1
ATOM 1375 C C . SER A 1 168 ? 1.705 7.281 9.461 1.00 96.31 168 SER A C 1
ATOM 1377 O O . SER A 1 168 ? 0.674 7.841 9.827 1.00 96.31 168 SER A O 1
ATOM 1379 N N . ILE A 1 169 ? 1.695 6.148 8.758 1.00 95.94 169 ILE A N 1
ATOM 1380 C CA . ILE A 1 169 ? 0.474 5.458 8.334 1.00 95.94 169 ILE A CA 1
ATOM 1381 C C . ILE A 1 169 ? -0.324 4.989 9.554 1.00 95.94 169 ILE A C 1
ATOM 1383 O O . ILE A 1 169 ? -1.533 5.189 9.589 1.00 95.94 169 ILE A O 1
ATOM 1387 N N . ALA A 1 170 ? 0.327 4.446 10.586 1.00 97.12 170 ALA A N 1
ATOM 1388 C CA . ALA A 1 170 ? -0.333 4.030 11.822 1.00 97.12 170 ALA A CA 1
ATOM 1389 C C . ALA A 1 170 ? -1.066 5.192 12.505 1.00 97.12 170 ALA A C 1
ATOM 1391 O O . ALA A 1 170 ? -2.231 5.058 12.877 1.00 97.12 170 ALA A O 1
ATOM 1392 N N . VAL A 1 171 ? -0.410 6.351 12.624 1.00 96.62 171 VAL A N 1
ATOM 1393 C CA . VAL A 1 171 ? -1.015 7.565 13.192 1.00 96.62 171 VAL A CA 1
ATOM 1394 C C . VAL A 1 171 ? -2.198 8.036 12.348 1.00 96.62 171 VAL A C 1
ATOM 1396 O O . VAL A 1 171 ? -3.253 8.341 12.905 1.00 96.62 171 VAL A O 1
ATOM 1399 N N . ILE A 1 172 ? -2.052 8.066 11.020 1.00 94.75 172 ILE A N 1
ATOM 1400 C CA . ILE A 1 172 ? -3.133 8.449 10.101 1.00 94.75 172 ILE A CA 1
ATOM 1401 C C . ILE A 1 172 ? -4.325 7.502 10.264 1.00 94.75 172 ILE A C 1
ATOM 1403 O O . ILE A 1 172 ? -5.436 7.973 10.486 1.00 94.75 172 ILE A O 1
ATOM 1407 N N . ILE A 1 173 ? -4.103 6.185 10.235 1.00 94.56 173 ILE A N 1
ATOM 1408 C CA . ILE A 1 173 ? -5.160 5.176 10.393 1.00 94.56 173 ILE A CA 1
ATOM 1409 C C . ILE A 1 173 ? -5.881 5.350 11.730 1.00 94.56 173 ILE A C 1
ATOM 1411 O O . ILE A 1 173 ? -7.108 5.370 11.749 1.00 94.56 173 ILE A O 1
ATOM 1415 N N . LEU A 1 174 ? -5.157 5.510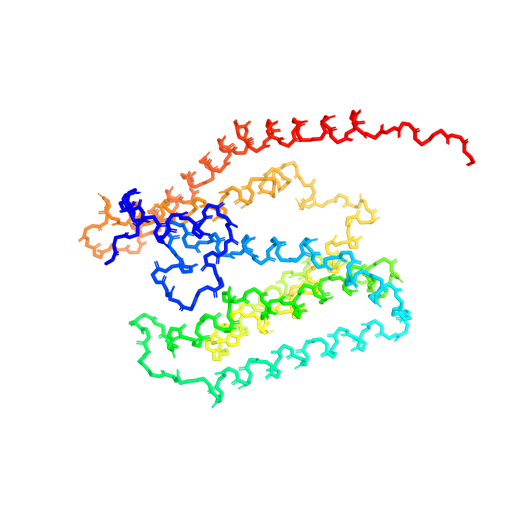 12.841 1.00 95.88 174 LEU A N 1
ATOM 1416 C CA . LEU A 1 174 ? -5.769 5.670 14.165 1.00 95.88 174 LEU A CA 1
ATOM 1417 C C . LEU A 1 174 ? -6.596 6.958 14.273 1.00 95.88 174 LEU A C 1
ATOM 1419 O O . LEU A 1 174 ? -7.671 6.941 14.871 1.00 95.88 174 LEU A O 1
ATOM 1423 N N . ILE A 1 175 ? -6.121 8.061 13.684 1.00 93.31 175 ILE A N 1
ATOM 1424 C CA . ILE A 1 175 ? -6.856 9.332 13.647 1.00 93.31 175 ILE A CA 1
ATOM 1425 C C . ILE A 1 175 ? -8.120 9.194 12.802 1.00 93.31 175 ILE A C 1
ATOM 1427 O O . ILE A 1 175 ? -9.200 9.515 13.292 1.00 93.31 175 ILE A O 1
ATOM 1431 N N . LEU A 1 176 ? -8.001 8.697 11.568 1.00 90.38 176 LEU A N 1
ATOM 1432 C CA . LEU A 1 176 ? -9.135 8.562 10.653 1.00 90.38 176 LEU A CA 1
ATOM 1433 C C . LEU A 1 176 ? -10.176 7.584 11.198 1.00 90.38 176 LEU A C 1
ATOM 1435 O O . LEU A 1 176 ? -11.348 7.929 11.265 1.00 90.38 176 LEU A O 1
ATOM 1439 N N . THR A 1 177 ? -9.743 6.433 11.718 1.00 91.12 177 THR A N 1
ATOM 1440 C CA . THR A 1 177 ? -10.649 5.452 12.337 1.00 91.12 177 THR A CA 1
ATOM 1441 C C . THR A 1 177 ? -11.399 6.068 13.513 1.00 91.12 177 THR A C 1
ATOM 1443 O O . THR A 1 177 ? -12.600 5.867 13.662 1.00 91.12 177 THR A O 1
ATOM 1446 N N . LYS A 1 178 ? -10.719 6.851 14.358 1.00 90.12 178 LYS A N 1
ATOM 1447 C CA . LYS A 1 178 ? -11.375 7.522 15.481 1.00 90.12 178 LYS A CA 1
ATOM 1448 C C . LYS A 1 178 ? -12.394 8.567 15.022 1.00 90.12 178 LYS A C 1
ATOM 1450 O O . LYS A 1 178 ? -13.454 8.668 15.633 1.00 90.12 178 LYS A O 1
ATOM 1455 N N . MET A 1 179 ? -12.066 9.343 13.992 1.00 88.44 179 MET A N 1
ATOM 1456 C CA . MET A 1 179 ? -12.977 10.334 13.410 1.00 88.44 179 MET A CA 1
ATOM 1457 C C . MET A 1 179 ? -14.210 9.672 12.786 1.00 88.44 179 MET A C 1
ATOM 1459 O O . MET A 1 179 ? -15.325 10.152 12.970 1.00 88.44 179 MET A O 1
ATOM 1463 N N . ASP A 1 180 ? -14.026 8.539 12.111 1.00 87.38 180 ASP A N 1
ATOM 1464 C CA . ASP A 1 180 ? -15.133 7.763 11.555 1.00 87.38 180 ASP A CA 1
ATOM 1465 C C . ASP A 1 180 ? -16.031 7.201 12.668 1.00 87.38 180 ASP A C 1
ATOM 1467 O O . ASP A 1 180 ? -17.256 7.268 12.572 1.00 87.38 180 ASP A O 1
ATOM 1471 N N . LEU A 1 181 ? -15.438 6.714 13.768 1.00 86.06 181 LEU A N 1
ATOM 1472 C CA . LEU A 1 181 ? -16.174 6.210 14.933 1.00 86.06 181 LEU A CA 1
ATOM 1473 C C . LEU A 1 181 ? -16.914 7.306 15.716 1.00 86.06 181 LEU A C 1
ATOM 1475 O O . LEU A 1 181 ? -17.938 7.011 16.330 1.00 86.06 181 LEU A O 1
ATOM 1479 N N . SER A 1 182 ? -16.425 8.552 15.724 1.00 84.75 182 SER A N 1
ATOM 1480 C CA . SER A 1 182 ? -17.130 9.670 16.372 1.00 84.75 182 SER A CA 1
ATOM 1481 C C . SER A 1 182 ? -18.297 10.207 15.539 1.00 84.75 182 SER A C 1
ATOM 1483 O O . SER A 1 182 ? -19.152 10.910 16.078 1.00 84.75 182 SER A O 1
ATOM 1485 N N . GLY A 1 183 ? -18.355 9.882 14.242 1.00 81.25 183 GLY A N 1
ATOM 1486 C CA . GLY A 1 183 ? -19.398 10.348 13.325 1.00 81.25 183 GLY A CA 1
ATOM 1487 C C . GLY A 1 183 ? -19.320 11.844 12.997 1.00 81.25 183 GLY A C 1
ATOM 1488 O O . GLY A 1 183 ? -20.268 12.409 12.445 1.00 81.25 183 GLY A O 1
ATOM 1489 N N . GLU A 1 184 ? -18.213 12.509 13.335 1.00 79.69 184 GLU A N 1
ATOM 1490 C CA . GLU A 1 184 ? -18.036 13.939 13.094 1.00 79.69 184 GLU A CA 1
ATOM 1491 C C . GLU A 1 184 ? -17.825 14.230 11.604 1.00 79.69 184 GLU A C 1
ATOM 1493 O O . GLU A 1 184 ? -16.851 13.793 10.981 1.00 79.69 184 GLU A O 1
ATOM 1498 N N . LYS A 1 185 ? -18.720 15.040 11.028 1.00 80.81 185 LYS A N 1
ATOM 1499 C CA . LYS A 1 185 ? -18.578 15.495 9.643 1.00 80.81 185 LYS A CA 1
ATOM 1500 C C . LYS A 1 185 ? -17.362 16.406 9.506 1.00 80.81 185 LYS A C 1
ATOM 1502 O O . LYS A 1 185 ? -17.234 17.408 10.204 1.00 80.81 185 LYS A O 1
ATOM 1507 N N . ASN A 1 186 ? -16.507 16.090 8.547 1.00 82.50 186 ASN A N 1
ATOM 1508 C CA . ASN A 1 186 ? -15.311 16.848 8.215 1.00 82.50 186 ASN A CA 1
ATOM 1509 C C . ASN A 1 186 ? -15.093 16.852 6.688 1.00 82.50 186 ASN A C 1
ATOM 1511 O O . ASN A 1 186 ? -15.906 16.338 5.921 1.00 82.50 186 ASN A O 1
ATOM 1515 N N . PHE A 1 187 ? -14.003 17.460 6.224 1.00 85.75 187 PHE A N 1
ATOM 1516 C CA . PHE A 1 187 ? -13.691 17.537 4.794 1.00 85.75 187 PHE A CA 1
ATOM 1517 C C . PHE A 1 187 ? -13.587 16.155 4.117 1.00 85.75 187 PHE A C 1
ATOM 1519 O O . PHE A 1 187 ? -14.058 15.988 2.989 1.00 85.75 187 PHE A O 1
ATOM 1526 N N . LEU A 1 188 ? -13.025 15.159 4.811 1.00 85.31 188 LEU A N 1
ATOM 1527 C CA . LEU A 1 188 ? -12.837 13.799 4.294 1.00 85.31 188 LEU A CA 1
ATOM 1528 C C . LEU A 1 188 ? -14.154 13.021 4.203 1.00 85.31 188 LEU A C 1
ATOM 1530 O O . LEU A 1 188 ? -14.284 12.155 3.348 1.00 85.31 188 LEU A O 1
ATOM 1534 N N . SER A 1 189 ? -15.163 13.381 5.000 1.00 86.44 189 SER A N 1
ATOM 1535 C CA . SER A 1 189 ? -16.510 12.802 4.909 1.00 86.44 189 SER A CA 1
ATOM 1536 C C . SER A 1 189 ? -17.399 13.490 3.859 1.00 86.44 189 SER A C 1
ATOM 1538 O O . SER A 1 189 ? -18.620 13.336 3.886 1.00 86.44 189 SER A O 1
ATOM 1540 N N . SER A 1 190 ? -16.835 14.324 2.977 1.00 91.62 190 SER A N 1
ATOM 1541 C CA . SER A 1 190 ? -17.585 14.950 1.882 1.00 91.62 190 SER A CA 1
ATOM 1542 C C . SER A 1 190 ? -17.856 13.953 0.752 1.00 91.62 190 SER A C 1
ATOM 1544 O O . SER A 1 190 ? -17.049 13.066 0.487 1.00 91.62 190 SER A O 1
ATOM 1546 N N . ASN A 1 191 ? -18.963 14.135 0.023 1.00 93.12 191 ASN A N 1
ATOM 1547 C CA . ASN A 1 191 ? -19.337 13.244 -1.086 1.00 93.12 191 ASN A CA 1
ATOM 1548 C C . ASN A 1 191 ? -18.236 13.121 -2.154 1.00 93.12 191 ASN A C 1
ATOM 1550 O O . ASN A 1 191 ? -18.070 12.058 -2.743 1.00 93.12 191 ASN A O 1
ATOM 1554 N N . VAL A 1 192 ? -17.474 14.196 -2.392 1.00 93.94 192 VAL A N 1
ATOM 1555 C CA . VAL A 1 192 ? -16.356 14.191 -3.346 1.00 93.94 192 VAL A CA 1
ATOM 1556 C C . VAL A 1 192 ? -15.203 13.334 -2.829 1.00 93.94 192 VAL A C 1
ATOM 1558 O O . VAL A 1 192 ? -14.690 12.512 -3.578 1.00 93.94 192 VAL A O 1
ATOM 1561 N N . MET A 1 193 ? -14.810 13.484 -1.561 1.00 92.94 193 MET A N 1
ATOM 1562 C CA . MET A 1 193 ? -13.728 12.680 -0.975 1.00 92.94 193 MET A CA 1
ATOM 1563 C C . MET A 1 193 ? -14.103 11.201 -0.879 1.00 92.94 193 MET A C 1
ATOM 1565 O O . MET A 1 193 ? -13.275 10.347 -1.180 1.00 92.94 193 MET A O 1
ATOM 1569 N N . ILE A 1 194 ? -15.364 10.900 -0.557 1.00 92.44 194 ILE A N 1
ATOM 1570 C CA . ILE A 1 194 ? -15.891 9.531 -0.582 1.00 92.44 194 ILE A CA 1
ATOM 1571 C C . ILE A 1 194 ? -15.813 8.960 -2.001 1.00 92.44 194 ILE A C 1
ATOM 1573 O O . ILE A 1 194 ? -15.262 7.879 -2.176 1.00 92.44 194 ILE A O 1
ATOM 1577 N N . LEU A 1 195 ? -16.273 9.695 -3.022 1.00 93.38 195 LEU A N 1
ATOM 1578 C CA . LEU A 1 195 ? -16.187 9.254 -4.420 1.00 93.38 195 LEU A CA 1
ATOM 1579 C C . LEU A 1 195 ? -14.735 9.017 -4.864 1.00 93.38 195 LEU A C 1
ATOM 1581 O O . LEU A 1 195 ? -14.455 8.019 -5.522 1.00 93.38 195 LEU A O 1
ATOM 1585 N N . LEU A 1 196 ? -13.810 9.915 -4.510 1.00 93.94 196 LEU A N 1
ATOM 1586 C CA . LEU A 1 196 ? -12.385 9.751 -4.814 1.00 93.94 196 LEU A CA 1
ATOM 1587 C C . LEU A 1 19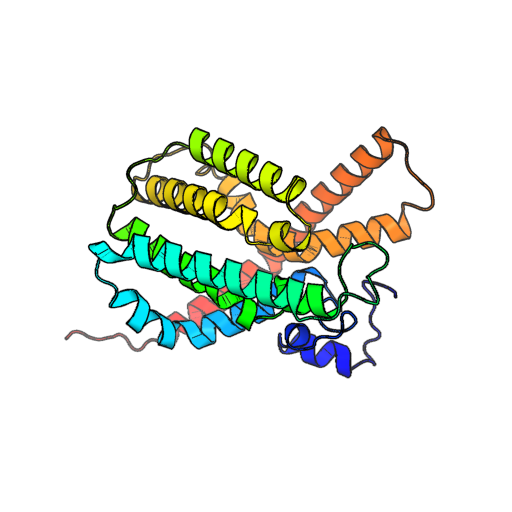6 ? -11.796 8.517 -4.119 1.00 93.94 196 LEU A C 1
ATOM 1589 O O . LEU A 1 196 ? -11.002 7.801 -4.725 1.00 93.94 196 LEU A O 1
ATOM 1593 N N . GLY A 1 197 ? -12.212 8.242 -2.880 1.00 93.94 197 GLY A N 1
ATOM 1594 C CA . GLY A 1 197 ? -11.870 7.015 -2.164 1.00 93.94 197 GLY A CA 1
ATOM 1595 C C . GLY A 1 197 ? -12.431 5.767 -2.846 1.00 93.94 197 GLY A C 1
ATOM 1596 O O . GLY A 1 197 ? -11.700 4.800 -3.042 1.00 93.94 197 GLY A O 1
ATOM 1597 N N . GLU A 1 198 ? -13.689 5.802 -3.283 1.00 94.31 198 GLU A N 1
ATOM 1598 C CA . GLU A 1 198 ? -14.352 4.696 -3.983 1.00 94.31 198 GLU A CA 1
ATOM 1599 C C . GLU A 1 198 ? -13.649 4.318 -5.296 1.00 94.31 198 GLU A C 1
ATOM 1601 O O . GLU A 1 198 ? -13.489 3.134 -5.575 1.00 94.31 198 GLU A O 1
ATOM 1606 N N . ILE A 1 199 ? -13.190 5.301 -6.081 1.00 96.62 199 ILE A N 1
ATOM 1607 C CA . ILE A 1 199 ? -12.484 5.052 -7.353 1.00 96.62 199 ILE A CA 1
ATOM 1608 C C . ILE A 1 199 ? -10.968 4.858 -7.185 1.00 96.62 199 ILE A C 1
ATOM 1610 O O . ILE A 1 199 ? -10.271 4.619 -8.172 1.00 96.62 199 ILE A O 1
ATOM 1614 N N . SER A 1 200 ? -10.432 4.999 -5.967 1.00 95.88 200 SER A N 1
ATOM 1615 C CA . SER A 1 200 ? -8.982 5.038 -5.720 1.00 95.88 200 SER A CA 1
ATOM 1616 C C . SER A 1 200 ? -8.266 3.748 -6.120 1.00 95.88 200 SER A C 1
ATOM 1618 O O . SER A 1 200 ? -7.156 3.804 -6.648 1.00 95.88 200 SER A O 1
ATOM 1620 N N . PHE A 1 201 ? -8.915 2.595 -5.938 1.00 94.62 201 PHE A N 1
ATOM 1621 C CA . PHE A 1 201 ? -8.382 1.302 -6.356 1.00 94.62 201 PHE A CA 1
ATOM 1622 C C . PHE A 1 201 ? -8.299 1.194 -7.886 1.00 94.62 201 PHE A C 1
ATOM 1624 O O . PHE A 1 201 ? -7.233 0.907 -8.430 1.00 94.62 201 PHE A O 1
ATOM 1631 N N . ALA A 1 202 ? -9.382 1.524 -8.597 1.00 96.25 202 ALA A N 1
ATOM 1632 C CA . ALA A 1 202 ? -9.380 1.576 -10.058 1.00 96.25 202 ALA A CA 1
ATOM 1633 C C . ALA A 1 202 ? -8.296 2.537 -10.580 1.00 96.25 202 ALA A C 1
ATOM 1635 O O . ALA A 1 202 ? -7.550 2.198 -11.499 1.00 96.25 202 ALA A O 1
ATOM 1636 N N . PHE A 1 203 ? -8.156 3.709 -9.950 1.00 97.38 203 PHE A N 1
ATOM 1637 C CA . PHE A 1 203 ? -7.106 4.685 -10.251 1.00 97.38 203 PHE A CA 1
ATOM 1638 C C . PHE A 1 203 ? -5.706 4.099 -10.051 1.00 97.38 203 PHE A C 1
ATOM 1640 O O . PHE A 1 203 ? -4.865 4.196 -10.949 1.00 97.38 203 PHE A O 1
ATOM 1647 N N . TYR A 1 204 ? -5.463 3.433 -8.920 1.00 95.94 204 TYR A N 1
ATOM 1648 C CA . TYR A 1 204 ? -4.209 2.734 -8.644 1.00 95.94 204 TYR A CA 1
ATOM 1649 C C . TYR A 1 204 ? -3.876 1.706 -9.735 1.00 95.94 204 TYR A C 1
ATOM 1651 O O . TYR A 1 204 ? -2.728 1.616 -10.163 1.00 95.94 204 TYR A O 1
ATOM 1659 N N . MET A 1 205 ? -4.874 1.013 -10.280 1.00 95.06 205 MET A N 1
ATOM 1660 C CA . MET A 1 205 ? -4.655 0.020 -11.332 1.00 95.06 205 MET 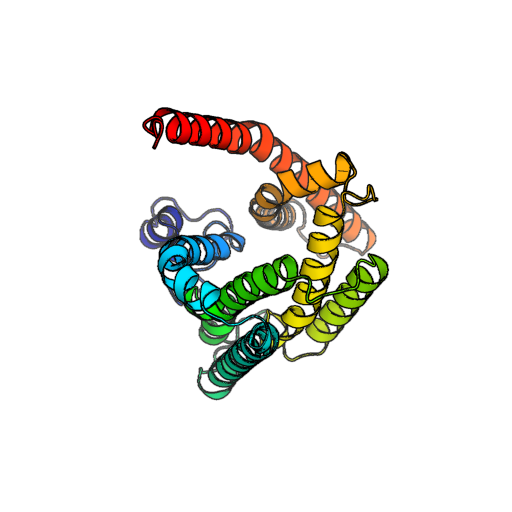A CA 1
ATOM 1661 C C . MET A 1 205 ? -4.404 0.621 -12.722 1.00 95.06 205 MET A C 1
ATOM 1663 O O . MET A 1 205 ? -3.712 -0.011 -13.519 1.00 95.06 205 MET A O 1
ATOM 1667 N N . VAL A 1 206 ? -4.923 1.816 -13.039 1.00 96.06 206 VAL A N 1
ATOM 1668 C CA . VAL A 1 206 ? -4.787 2.406 -14.390 1.00 96.06 206 VAL A CA 1
ATOM 1669 C C . VAL A 1 206 ? -3.710 3.475 -14.527 1.00 96.06 206 VAL A C 1
ATOM 1671 O O . VAL A 1 206 ? -3.173 3.637 -15.623 1.00 96.06 206 VAL A O 1
ATOM 1674 N N . HIS A 1 207 ? -3.377 4.210 -13.461 1.00 95.44 207 HIS A N 1
ATOM 1675 C CA . HIS A 1 207 ? -2.547 5.418 -13.572 1.00 95.44 207 HIS A CA 1
ATOM 1676 C C . HIS A 1 207 ? -1.185 5.147 -14.225 1.00 95.44 207 HIS A C 1
ATOM 1678 O O . HIS A 1 207 ? -0.737 5.915 -15.077 1.00 95.44 207 HIS A O 1
ATOM 1684 N N . TYR A 1 208 ? -0.542 4.027 -13.882 1.00 93.56 208 TYR A N 1
ATOM 1685 C CA . TYR A 1 208 ? 0.752 3.663 -14.450 1.00 93.56 208 TYR A CA 1
ATOM 1686 C C . TYR A 1 208 ? 0.655 3.385 -15.956 1.00 93.56 208 TYR A C 1
ATOM 1688 O O . TYR A 1 208 ? 1.486 3.857 -16.733 1.00 93.56 208 TYR A O 1
ATOM 1696 N N . LEU A 1 209 ? -0.389 2.667 -16.384 1.00 93.25 209 LEU A N 1
ATOM 1697 C CA . LEU A 1 209 ? -0.637 2.372 -17.797 1.00 93.25 209 LEU A CA 1
ATOM 1698 C C . LEU A 1 209 ? -0.874 3.659 -18.592 1.00 93.25 209 LEU A C 1
ATOM 1700 O O . LEU A 1 209 ? -0.323 3.812 -19.680 1.00 93.25 209 LEU A O 1
ATOM 1704 N N . VAL A 1 210 ? -1.627 4.605 -18.025 1.00 95.00 210 VAL A N 1
ATOM 1705 C CA . VAL A 1 210 ? -1.854 5.930 -18.621 1.00 95.00 210 VAL A CA 1
ATOM 1706 C C . VAL A 1 210 ? -0.542 6.701 -18.756 1.00 95.00 210 VAL A C 1
ATOM 1708 O O . VAL A 1 210 ? -0.243 7.199 -19.841 1.00 95.00 210 VAL A O 1
ATOM 1711 N N . LEU A 1 211 ? 0.278 6.754 -17.701 1.00 93.56 211 LEU A N 1
ATOM 1712 C CA . LEU A 1 211 ? 1.574 7.441 -17.726 1.00 93.56 211 LEU A CA 1
ATOM 1713 C C . LEU A 1 211 ? 2.516 6.855 -18.783 1.00 93.56 211 LEU A C 1
ATOM 1715 O O . LEU A 1 211 ? 3.123 7.602 -19.552 1.00 93.56 211 LEU A O 1
ATOM 1719 N N . VAL A 1 212 ? 2.622 5.526 -18.862 1.00 90.38 212 VAL A N 1
ATOM 1720 C CA . VAL A 1 212 ? 3.448 4.853 -19.878 1.00 90.38 212 VAL A CA 1
ATOM 1721 C C . VAL A 1 212 ? 2.895 5.088 -21.280 1.00 90.38 212 VAL A C 1
ATOM 1723 O O . VAL A 1 212 ? 3.667 5.364 -22.199 1.00 90.38 212 VAL A O 1
ATOM 1726 N N . PHE A 1 213 ? 1.575 5.015 -21.456 1.00 91.62 213 PHE A N 1
ATOM 1727 C CA . PHE A 1 213 ? 0.929 5.255 -22.741 1.00 91.62 213 PHE A CA 1
ATOM 1728 C C . PHE A 1 213 ? 1.187 6.677 -23.244 1.00 91.62 213 PHE A C 1
ATOM 1730 O O . PHE A 1 213 ? 1.606 6.844 -24.392 1.00 91.62 213 PHE A O 1
ATOM 1737 N N . ILE A 1 214 ? 1.001 7.679 -22.378 1.00 92.25 214 ILE A N 1
ATOM 1738 C CA . ILE A 1 214 ? 1.238 9.089 -22.701 1.00 92.25 214 ILE A CA 1
ATOM 1739 C C . ILE A 1 214 ? 2.716 9.319 -23.008 1.00 92.25 214 ILE A C 1
ATOM 1741 O O . ILE A 1 214 ? 3.045 9.855 -24.066 1.00 92.25 214 ILE A O 1
ATOM 1745 N N . LYS A 1 215 ? 3.617 8.838 -22.142 1.00 90.88 215 LYS A N 1
ATOM 1746 C CA . LYS A 1 215 ? 5.064 8.950 -22.357 1.00 90.88 215 LYS A CA 1
ATOM 1747 C C . LYS A 1 215 ? 5.488 8.343 -23.694 1.00 90.88 215 LYS A C 1
ATOM 1749 O O . LYS A 1 215 ? 6.287 8.939 -24.398 1.00 90.88 215 LYS A O 1
ATOM 1754 N N . LYS A 1 216 ? 4.951 7.181 -24.069 1.00 89.50 216 LYS A N 1
ATOM 1755 C CA . LYS A 1 216 ? 5.333 6.483 -25.305 1.00 89.50 216 LYS A CA 1
ATOM 1756 C C . LYS A 1 216 ? 4.829 7.172 -26.579 1.00 89.50 216 LYS A C 1
ATOM 1758 O O . LYS A 1 216 ? 5.556 7.185 -27.568 1.00 89.50 216 LYS A O 1
ATOM 1763 N N . HIS A 1 217 ? 3.596 7.678 -26.582 1.00 90.81 217 HIS A N 1
ATOM 1764 C CA . HIS A 1 217 ? 2.940 8.149 -27.812 1.00 90.81 217 HIS A CA 1
ATOM 1765 C C . HIS A 1 217 ? 2.927 9.669 -27.981 1.00 90.81 217 HIS A C 1
ATOM 1767 O O . HIS A 1 217 ? 2.712 10.132 -29.093 1.00 90.81 217 HIS A O 1
ATOM 1773 N N . PHE A 1 218 ? 3.137 10.433 -26.907 1.00 90.00 218 PHE A N 1
ATOM 1774 C CA . PHE A 1 218 ? 3.031 11.895 -26.937 1.00 90.00 218 PHE A CA 1
ATOM 1775 C C . PHE A 1 218 ? 4.306 12.608 -26.474 1.00 90.00 218 PHE A C 1
ATOM 1777 O O . PHE A 1 218 ? 4.446 13.805 -26.710 1.00 90.00 218 PHE A O 1
ATOM 1784 N N . ILE A 1 219 ? 5.248 11.904 -25.831 1.00 90.00 219 ILE A N 1
ATOM 1785 C CA . ILE A 1 219 ? 6.496 12.488 -25.322 1.00 90.00 219 ILE A CA 1
ATOM 1786 C C . ILE A 1 219 ? 7.688 11.871 -26.061 1.00 90.00 219 ILE A C 1
ATOM 1788 O O . ILE A 1 219 ? 8.199 10.818 -25.691 1.00 90.00 219 ILE A O 1
ATOM 1792 N N . HIS A 1 220 ? 8.144 12.544 -27.116 1.00 87.19 220 HIS A N 1
ATOM 1793 C CA . HIS A 1 220 ? 9.272 12.081 -27.938 1.00 87.19 220 HIS A CA 1
ATOM 1794 C C . HIS A 1 220 ? 10.623 12.700 -27.546 1.00 87.19 220 HIS A C 1
ATOM 1796 O O . HIS A 1 220 ? 11.670 12.200 -27.948 1.00 87.19 220 HIS A O 1
ATOM 1802 N N . SER A 1 221 ? 10.610 13.767 -26.748 1.00 87.56 221 SER A N 1
ATOM 1803 C CA . SER A 1 221 ? 11.797 14.475 -26.262 1.00 87.56 221 SER A CA 1
ATOM 1804 C C . SER A 1 221 ? 11.587 14.953 -24.827 1.00 87.56 221 SER A C 1
ATOM 1806 O O . SER A 1 221 ? 10.469 14.913 -24.307 1.00 87.56 221 SER A O 1
ATOM 1808 N N . SER A 1 222 ? 12.653 15.428 -24.178 1.00 87.00 222 SER A N 1
ATOM 1809 C CA . SER A 1 222 ? 12.530 16.116 -22.891 1.00 87.00 222 SER A CA 1
ATOM 1810 C C . SER A 1 222 ? 11.575 17.301 -23.027 1.00 87.00 222 SER A C 1
ATOM 1812 O O . SER A 1 222 ? 11.763 18.150 -23.901 1.00 87.00 222 SER A O 1
ATOM 1814 N N . LEU A 1 223 ? 10.556 17.339 -22.175 1.00 88.50 223 LEU A N 1
ATOM 1815 C CA . LEU A 1 223 ? 9.624 18.454 -22.083 1.00 88.50 223 LEU A CA 1
ATOM 1816 C C . LEU A 1 223 ? 10.199 19.534 -21.168 1.00 88.50 223 LEU A C 1
ATOM 1818 O O . LEU A 1 223 ? 10.935 19.234 -20.226 1.00 88.50 223 LEU A O 1
ATOM 1822 N N . ASP A 1 224 ? 9.823 20.785 -21.416 1.00 93.62 224 ASP A N 1
ATOM 1823 C CA . ASP A 1 224 ? 10.039 21.845 -20.438 1.00 93.62 224 ASP A CA 1
ATOM 1824 C C . ASP A 1 224 ? 9.132 21.646 -19.207 1.00 93.62 224 ASP A C 1
ATOM 1826 O O . ASP A 1 224 ? 8.267 20.761 -19.159 1.00 93.62 224 ASP A O 1
ATOM 1830 N N . PHE A 1 225 ? 9.347 22.454 -18.169 1.00 93.75 225 PHE A N 1
ATOM 1831 C CA . PHE A 1 225 ? 8.615 22.318 -16.909 1.00 93.75 225 PHE A CA 1
ATOM 1832 C C . PHE A 1 225 ? 7.099 22.480 -17.091 1.00 93.75 225 PHE A C 1
ATOM 1834 O O . PHE A 1 225 ? 6.321 21.695 -16.548 1.00 93.75 225 PHE A O 1
ATOM 1841 N N . ILE A 1 226 ? 6.677 23.472 -17.881 1.00 95.00 226 ILE A N 1
ATOM 1842 C CA . ILE A 1 226 ? 5.258 23.773 -18.095 1.00 95.00 226 ILE A CA 1
ATOM 1843 C C . ILE A 1 226 ? 4.592 22.630 -18.860 1.00 95.00 226 ILE A C 1
ATOM 1845 O O . ILE A 1 226 ? 3.572 22.116 -18.403 1.00 95.00 226 ILE A O 1
ATOM 1849 N N . SER A 1 227 ? 5.182 22.170 -19.965 1.00 93.25 227 SER A N 1
ATOM 1850 C CA . SER A 1 227 ? 4.637 21.052 -20.742 1.00 93.25 227 SER A CA 1
ATOM 1851 C C . SER A 1 227 ? 4.619 19.765 -19.923 1.00 93.25 227 SER A C 1
ATOM 1853 O O . SER A 1 227 ? 3.655 19.007 -20.005 1.00 93.25 227 SER A O 1
ATOM 1855 N N . SER A 1 228 ? 5.624 19.535 -19.071 1.00 93.12 228 SER A N 1
ATOM 1856 C CA . SER A 1 228 ? 5.628 18.406 -18.130 1.00 93.12 228 SER A CA 1
ATOM 1857 C C . SER A 1 228 ? 4.460 18.487 -17.148 1.00 93.12 228 SER A C 1
ATOM 1859 O O . SER A 1 228 ? 3.765 17.495 -16.940 1.00 93.12 228 SER A O 1
ATOM 1861 N N . MET A 1 229 ? 4.193 19.668 -16.583 1.00 95.31 229 MET A N 1
ATOM 1862 C CA . MET A 1 229 ? 3.080 19.871 -15.653 1.00 95.31 229 MET A CA 1
ATOM 1863 C C . MET A 1 229 ? 1.723 19.691 -16.339 1.00 95.31 229 MET A C 1
ATOM 1865 O O . MET A 1 229 ? 0.837 19.032 -15.800 1.00 95.31 229 MET A O 1
ATOM 1869 N N . VAL A 1 230 ? 1.572 20.211 -17.559 1.00 95.12 230 VAL A N 1
ATOM 1870 C CA . VAL A 1 230 ? 0.370 20.015 -18.381 1.00 95.12 230 VAL A CA 1
ATOM 1871 C C . VAL A 1 230 ? 0.159 18.531 -18.680 1.00 95.12 230 VAL A C 1
ATOM 1873 O O . VAL A 1 230 ? -0.941 18.022 -18.479 1.00 95.12 230 VAL A O 1
ATOM 1876 N N . MET A 1 231 ? 1.204 17.804 -19.087 1.00 94.50 231 MET A N 1
ATOM 1877 C CA . MET A 1 231 ? 1.113 16.365 -19.362 1.00 94.50 231 MET A CA 1
ATOM 1878 C C . MET A 1 231 ? 0.797 15.548 -18.109 1.00 94.50 231 MET A C 1
ATOM 1880 O O . MET A 1 231 ? 0.026 14.590 -18.188 1.00 94.50 231 MET A O 1
ATOM 1884 N N . LEU A 1 232 ? 1.327 15.930 -16.945 1.00 94.94 232 LEU A N 1
ATOM 1885 C CA . LEU A 1 232 ? 0.975 15.312 -15.665 1.00 94.94 232 LEU A CA 1
ATOM 1886 C C . LEU A 1 232 ? -0.493 15.556 -15.303 1.00 94.94 232 LEU A C 1
ATOM 1888 O O . LEU A 1 232 ? -1.182 14.613 -14.918 1.00 94.94 232 LEU A O 1
ATOM 1892 N N . LEU A 1 233 ? -0.995 16.781 -15.478 1.00 96.94 233 LEU A N 1
ATOM 1893 C CA . LEU A 1 233 ? -2.407 17.101 -15.256 1.00 96.94 233 LEU A CA 1
ATOM 1894 C C . LEU A 1 233 ? -3.317 16.323 -16.211 1.00 96.94 233 LEU A C 1
ATOM 1896 O O . LEU A 1 233 ? -4.303 15.743 -15.765 1.00 96.94 233 LEU A O 1
ATOM 1900 N N . ILE A 1 234 ? -2.969 16.239 -17.498 1.00 96.75 234 ILE A N 1
ATOM 1901 C CA . ILE A 1 234 ? -3.702 15.418 -18.475 1.00 96.75 234 ILE A CA 1
ATOM 1902 C C . ILE A 1 234 ? -3.700 13.951 -18.035 1.00 96.75 234 ILE A C 1
ATOM 1904 O O . ILE A 1 234 ? -4.758 13.329 -17.981 1.00 96.75 234 ILE A O 1
ATOM 1908 N N . SER A 1 235 ? -2.537 13.410 -17.661 1.00 96.81 235 SER A N 1
ATOM 1909 C CA . SER A 1 235 ? -2.405 12.025 -17.194 1.00 96.81 235 SER A CA 1
ATOM 1910 C C . SER A 1 235 ? -3.273 11.756 -15.966 1.00 96.81 235 SER A C 1
ATOM 1912 O O . SER A 1 235 ? -3.948 10.728 -15.904 1.00 96.81 235 SER A O 1
ATOM 1914 N N . LEU A 1 236 ? -3.304 12.689 -15.011 1.00 97.19 236 LEU A N 1
ATOM 1915 C CA . LEU A 1 236 ? -4.140 12.612 -13.816 1.00 97.19 236 LEU A CA 1
ATOM 1916 C C . LEU A 1 236 ? -5.629 12.603 -14.179 1.00 97.19 236 LEU A C 1
ATOM 1918 O O . LEU A 1 236 ? -6.355 11.716 -13.735 1.00 97.19 236 LEU A O 1
ATOM 1922 N N . MET A 1 237 ? -6.080 13.543 -15.012 1.00 97.50 237 MET A N 1
ATOM 1923 C CA . MET A 1 237 ? -7.492 13.656 -15.399 1.00 97.50 237 MET A CA 1
ATOM 1924 C C . MET A 1 237 ? -7.966 12.441 -16.199 1.00 97.50 237 MET A C 1
ATOM 1926 O O . MET A 1 237 ? -9.041 11.910 -15.927 1.00 97.50 237 MET A O 1
ATOM 1930 N N . VAL A 1 238 ? -7.147 11.951 -17.134 1.00 97.62 238 VAL A N 1
ATOM 1931 C CA . VAL A 1 238 ? -7.434 10.721 -17.888 1.00 97.62 238 VAL A CA 1
ATOM 1932 C C . VAL A 1 238 ? -7.491 9.517 -16.949 1.00 97.62 238 VAL A C 1
ATOM 1934 O O . VAL A 1 238 ? -8.410 8.709 -17.054 1.00 97.62 238 VAL A O 1
ATOM 1937 N N . SER A 1 239 ? -6.563 9.411 -15.995 1.00 97.69 239 SER A N 1
ATOM 1938 C CA . SER A 1 239 ? -6.553 8.314 -15.019 1.00 97.69 239 SER A CA 1
ATOM 1939 C C . SER A 1 239 ? -7.789 8.335 -14.118 1.00 97.69 239 SER A C 1
ATOM 1941 O O . SER A 1 239 ? -8.386 7.286 -13.905 1.00 97.69 239 SER A O 1
ATOM 1943 N N . ILE A 1 240 ? -8.215 9.507 -13.632 1.00 97.19 240 ILE A N 1
ATOM 1944 C CA . ILE A 1 240 ? -9.444 9.661 -12.831 1.00 97.19 240 ILE A CA 1
ATOM 1945 C C . ILE A 1 240 ? -10.678 9.285 -13.656 1.00 97.19 240 ILE A C 1
ATOM 1947 O O . ILE A 1 240 ? -11.542 8.558 -13.168 1.00 97.19 240 ILE A O 1
ATOM 1951 N N . LEU A 1 241 ? -10.758 9.740 -14.910 1.00 97.56 241 LEU A N 1
ATOM 1952 C CA . LEU A 1 241 ? -11.874 9.415 -15.796 1.00 97.56 241 LEU A CA 1
ATOM 1953 C C . LEU A 1 241 ? -11.957 7.906 -16.059 1.00 97.56 241 LEU A C 1
ATOM 1955 O O . LEU A 1 241 ? -13.024 7.317 -15.906 1.00 97.56 241 LEU A O 1
ATOM 1959 N N . LEU A 1 242 ? -10.839 7.267 -16.415 1.00 97.62 242 LEU A N 1
ATOM 1960 C CA . LEU A 1 242 ? -10.788 5.821 -16.647 1.00 97.62 242 LEU A CA 1
ATOM 1961 C C . LEU A 1 242 ? -11.096 5.027 -15.375 1.00 97.62 242 LEU A C 1
ATOM 1963 O O . LEU A 1 242 ? -11.857 4.064 -15.435 1.00 97.62 242 LEU A O 1
ATOM 1967 N N . ALA A 1 243 ? -10.567 5.454 -14.227 1.00 97.69 243 ALA A N 1
ATOM 1968 C CA . ALA A 1 243 ? -10.872 4.860 -12.930 1.00 97.69 243 ALA A CA 1
ATOM 1969 C C . ALA A 1 243 ? -12.368 4.924 -12.617 1.00 97.69 243 ALA A C 1
ATOM 1971 O O . ALA A 1 243 ? -12.965 3.923 -12.231 1.00 97.69 243 ALA A O 1
ATOM 1972 N N . TRP A 1 244 ? -12.996 6.079 -12.842 1.00 97.50 244 TRP A N 1
ATOM 1973 C CA . TRP A 1 244 ? -14.432 6.253 -12.654 1.00 97.50 244 TRP A CA 1
ATOM 1974 C C . TRP A 1 244 ? -15.255 5.367 -13.599 1.00 97.50 244 TRP A C 1
ATOM 1976 O O . TRP A 1 244 ? -16.215 4.736 -13.155 1.00 97.50 244 TRP A O 1
ATOM 1986 N N . LEU A 1 245 ? -14.867 5.258 -14.875 1.00 97.44 245 LEU A N 1
ATOM 1987 C CA . LEU A 1 245 ? -15.525 4.363 -15.834 1.00 97.44 245 LEU A CA 1
ATOM 1988 C C . LEU A 1 245 ? -15.427 2.897 -15.388 1.00 97.44 245 LEU A C 1
ATOM 1990 O O . LEU A 1 245 ? -16.441 2.202 -15.345 1.00 97.44 245 LEU A O 1
ATOM 1994 N N . ILE A 1 246 ? -14.238 2.429 -15.004 1.00 96.50 246 ILE A N 1
ATOM 1995 C CA . ILE A 1 246 ? -14.034 1.063 -14.491 1.00 96.50 246 ILE A CA 1
ATOM 1996 C C . ILE A 1 246 ? -14.865 0.835 -13.230 1.00 96.50 246 ILE A C 1
ATOM 1998 O O . ILE A 1 246 ? -15.569 -0.169 -13.119 1.00 96.50 246 ILE A O 1
ATOM 2002 N N . TYR A 1 247 ? -14.856 1.793 -12.310 1.00 95.44 247 TYR A N 1
ATOM 2003 C CA . TYR A 1 247 ? -15.620 1.705 -11.078 1.00 95.44 247 TYR A CA 1
ATOM 2004 C C . TYR A 1 247 ? -17.127 1.565 -11.338 1.00 95.44 247 TYR A C 1
ATOM 2006 O O . TYR A 1 247 ? -17.786 0.692 -10.773 1.00 95.44 247 TYR A O 1
ATOM 2014 N N . VAL A 1 248 ? -17.690 2.398 -12.218 1.00 95.69 248 VAL A N 1
ATOM 2015 C CA . VAL A 1 248 ? -19.131 2.412 -12.511 1.00 95.69 248 VAL A CA 1
ATOM 2016 C C . VAL A 1 248 ? -19.567 1.204 -13.338 1.00 95.69 248 VAL A C 1
ATOM 2018 O O . VAL A 1 248 ? -20.621 0.634 -13.054 1.00 95.69 248 VAL A O 1
ATOM 2021 N N . PHE A 1 249 ? -18.785 0.811 -14.345 1.00 96.81 249 PHE A N 1
ATOM 2022 C CA . PHE A 1 249 ? -19.188 -0.214 -15.313 1.00 96.81 249 PHE A CA 1
ATOM 2023 C C . PHE A 1 249 ? -18.699 -1.625 -14.982 1.00 96.81 249 PHE A C 1
ATOM 2025 O O . PHE A 1 249 ? -19.275 -2.587 -15.485 1.00 96.81 249 PHE A O 1
ATOM 2032 N N . VAL A 1 250 ? -17.679 -1.774 -14.134 1.00 95.31 250 VAL A N 1
ATOM 2033 C CA . VAL A 1 250 ? -17.092 -3.078 -13.792 1.00 95.31 250 VAL A CA 1
ATOM 2034 C C . VAL A 1 250 ? -17.201 -3.344 -12.297 1.00 95.31 250 VAL A C 1
ATOM 2036 O O . VAL A 1 250 ? -17.887 -4.284 -11.895 1.00 95.31 250 VAL A O 1
ATOM 2039 N N . GLU A 1 251 ? -16.593 -2.508 -11.456 1.00 93.19 251 GLU A N 1
ATOM 2040 C CA . GLU A 1 251 ? -16.480 -2.804 -10.021 1.00 93.19 251 GLU A CA 1
ATOM 2041 C C . GLU A 1 251 ? -17.839 -2.781 -9.315 1.00 93.19 251 GLU A C 1
ATOM 2043 O O . GLU A 1 251 ? -18.226 -3.770 -8.689 1.00 93.19 251 GLU A O 1
ATOM 2048 N N . LYS A 1 252 ? -18.622 -1.703 -9.467 1.00 92.81 252 LYS A N 1
ATOM 2049 C CA . LYS A 1 252 ? -19.964 -1.579 -8.870 1.00 92.81 252 LYS A CA 1
ATOM 2050 C C . LYS A 1 252 ? -20.889 -2.745 -9.257 1.00 92.81 252 LYS A C 1
ATOM 2052 O O . LYS A 1 252 ? -21.486 -3.339 -8.349 1.00 92.81 252 LYS A O 1
ATOM 2057 N N . PRO A 1 253 ? -21.030 -3.116 -10.547 1.00 93.88 253 PRO A N 1
ATOM 2058 C CA . PRO A 1 253 ? -21.837 -4.266 -10.951 1.00 93.88 253 PRO A CA 1
ATOM 2059 C C . PRO A 1 253 ? -21.350 -5.591 -10.362 1.00 93.88 253 PRO A C 1
ATOM 2061 O O . PRO A 1 253 ? -22.161 -6.348 -9.822 1.00 93.88 253 PRO A O 1
ATOM 2064 N N . VAL A 1 254 ? -20.041 -5.857 -10.407 1.00 92.94 254 VAL A N 1
ATOM 2065 C CA . VAL A 1 254 ? -19.455 -7.102 -9.884 1.00 92.94 254 VAL A CA 1
ATOM 2066 C C . VAL A 1 254 ? -19.648 -7.203 -8.372 1.00 92.94 254 VAL A C 1
ATOM 2068 O O . VAL A 1 254 ? -20.098 -8.238 -7.881 1.00 92.94 254 VAL A O 1
ATOM 2071 N N . MET A 1 255 ? -19.407 -6.124 -7.624 1.00 90.44 255 MET A N 1
ATOM 2072 C CA . MET A 1 255 ? -19.637 -6.082 -6.177 1.00 90.44 255 MET A CA 1
ATOM 2073 C C . MET A 1 255 ? -21.108 -6.306 -5.826 1.00 90.44 255 MET A C 1
ATOM 2075 O O . MET A 1 255 ? -21.411 -7.037 -4.881 1.00 90.44 255 MET A O 1
ATOM 2079 N N . LYS A 1 256 ? -22.037 -5.702 -6.578 1.00 91.31 256 LYS A N 1
ATOM 2080 C CA . LYS A 1 256 ? -23.479 -5.907 -6.380 1.00 91.31 256 LYS A CA 1
ATOM 2081 C C . LYS A 1 256 ? -23.861 -7.370 -6.606 1.00 91.31 256 LYS A C 1
ATOM 2083 O O . LYS A 1 256 ? -24.556 -7.948 -5.773 1.00 91.31 256 LYS A O 1
ATOM 2088 N N . PHE A 1 257 ? -23.371 -7.973 -7.686 1.00 91.94 257 PHE A N 1
ATOM 2089 C CA . PHE A 1 257 ? -23.602 -9.382 -8.003 1.00 91.94 257 PHE A CA 1
ATOM 2090 C C . PHE A 1 257 ? -23.017 -10.327 -6.942 1.00 91.94 257 PHE A C 1
ATOM 2092 O O . PHE A 1 257 ? -23.698 -11.244 -6.478 1.00 91.94 257 PHE A O 1
ATOM 2099 N N . ALA A 1 258 ? -21.778 -10.083 -6.505 1.00 88.31 258 ALA A N 1
ATOM 2100 C CA . ALA A 1 258 ? -21.114 -10.881 -5.478 1.00 88.31 258 ALA A CA 1
ATOM 2101 C C . ALA A 1 258 ? -21.855 -10.809 -4.135 1.00 88.31 258 ALA A C 1
ATOM 2103 O O . ALA A 1 258 ? -22.122 -11.845 -3.523 1.00 88.31 258 ALA A O 1
ATOM 2104 N N . LYS A 1 259 ? -22.262 -9.602 -3.710 1.00 86.56 259 LYS A N 1
ATOM 2105 C CA . LYS A 1 259 ? -23.057 -9.405 -2.488 1.00 86.56 259 LYS A CA 1
ATOM 2106 C C . LYS A 1 259 ? -24.361 -10.193 -2.540 1.00 86.56 259 LYS A C 1
ATOM 2108 O O . LYS A 1 259 ? -24.629 -10.928 -1.598 1.00 86.56 259 LYS A O 1
ATOM 2113 N N . GLN A 1 260 ? -25.109 -10.105 -3.643 1.00 86.38 260 GLN A N 1
ATOM 2114 C CA . GLN A 1 260 ? -26.370 -10.836 -3.819 1.00 86.38 260 GLN A CA 1
ATOM 2115 C C . GLN A 1 260 ? -26.190 -12.352 -3.675 1.00 86.38 260 GLN A C 1
ATOM 2117 O O . GLN A 1 260 ? -26.956 -12.986 -2.953 1.00 86.38 260 GLN A O 1
ATOM 2122 N N . LYS A 1 261 ? -25.157 -12.934 -4.297 1.00 79.06 261 LYS A N 1
ATOM 2123 C CA . LYS A 1 261 ? -24.854 -14.369 -4.160 1.00 79.06 261 LYS A CA 1
ATOM 2124 C C . LYS A 1 261 ? -24.513 -14.770 -2.727 1.00 79.06 261 LYS A C 1
ATOM 2126 O O . LYS A 1 261 ? -24.987 -15.803 -2.268 1.00 79.06 261 LYS A O 1
ATOM 2131 N N . ILE A 1 262 ? -23.719 -13.969 -2.017 1.00 79.44 262 ILE A N 1
ATOM 2132 C CA . ILE A 1 262 ? -23.339 -14.263 -0.627 1.00 79.44 262 ILE A CA 1
ATOM 2133 C C . ILE A 1 262 ? -24.560 -14.190 0.297 1.00 79.44 262 ILE A C 1
ATOM 2135 O O . ILE A 1 262 ? -24.733 -15.071 1.134 1.00 79.44 262 ILE A O 1
ATOM 2139 N N . THR A 1 263 ? -25.426 -13.182 0.148 1.00 73.75 263 THR A N 1
ATOM 2140 C CA . THR A 1 263 ? -26.659 -13.074 0.949 1.00 73.75 263 THR A CA 1
ATOM 2141 C C . THR A 1 263 ? -27.679 -14.157 0.621 1.00 73.75 263 THR A C 1
ATOM 2143 O O . THR A 1 263 ? -28.298 -14.671 1.542 1.00 73.75 263 THR A O 1
ATOM 2146 N N . ASN A 1 264 ? -27.819 -14.551 -0.647 1.00 69.19 264 ASN A N 1
ATOM 2147 C CA . ASN A 1 264 ? -28.760 -15.603 -1.048 1.00 69.19 264 ASN A CA 1
ATOM 2148 C C . ASN A 1 264 ? -28.287 -17.013 -0.649 1.00 69.19 264 ASN A C 1
ATOM 2150 O O . ASN A 1 264 ? -29.112 -17.911 -0.525 1.00 69.19 264 ASN A O 1
ATOM 2154 N N . ASN A 1 265 ? -26.980 -17.204 -0.431 1.00 58.91 265 ASN A N 1
ATOM 2155 C CA . ASN A 1 265 ? -26.388 -18.476 0.001 1.00 58.91 265 ASN A CA 1
ATOM 2156 C C . ASN A 1 265 ? -26.150 -18.572 1.516 1.00 58.91 265 ASN A C 1
ATOM 2158 O O . ASN A 1 265 ? -25.657 -19.600 1.983 1.00 58.91 265 ASN A O 1
ATOM 2162 N N . LYS A 1 266 ? -26.478 -17.541 2.303 1.00 49.19 266 LYS A N 1
ATOM 2163 C CA . LYS A 1 266 ? -26.589 -17.716 3.752 1.00 49.19 266 LYS A CA 1
ATOM 2164 C C . LYS A 1 266 ? -27.928 -18.410 4.018 1.00 49.19 266 LYS A C 1
ATOM 2166 O O . LYS A 1 266 ? -28.954 -17.794 3.726 1.00 49.19 266 LYS A O 1
ATOM 2171 N N . PRO A 1 267 ? -27.975 -19.638 4.577 1.00 45.75 267 PRO A N 1
ATOM 2172 C CA . PRO A 1 267 ? -29.200 -20.053 5.235 1.00 45.75 267 PRO A CA 1
ATOM 2173 C C . PRO A 1 267 ? -29.480 -18.987 6.292 1.00 45.75 267 PRO A C 1
ATOM 2175 O O . PRO A 1 267 ? -28.550 -18.511 6.953 1.00 45.75 267 PRO A O 1
ATOM 2178 N N . LEU A 1 268 ? -30.739 -18.565 6.392 1.00 49.19 268 LEU A N 1
ATOM 2179 C CA . LEU A 1 268 ? -31.226 -17.844 7.558 1.00 49.19 268 LEU A CA 1
ATOM 2180 C C . LEU A 1 268 ? -30.659 -18.595 8.766 1.00 49.19 268 LEU A C 1
ATOM 2182 O O . LEU A 1 268 ? -31.000 -19.760 8.972 1.00 49.19 268 LEU A O 1
ATOM 2186 N N . LEU A 1 269 ? -29.716 -17.983 9.487 1.00 45.06 269 LEU A N 1
ATOM 2187 C CA . LEU A 1 269 ? -29.390 -18.418 10.835 1.00 45.06 269 LEU A CA 1
ATOM 2188 C C . LEU A 1 269 ? -30.675 -18.147 11.603 1.00 45.06 269 LEU A C 1
ATOM 2190 O O . LEU A 1 269 ? -30.921 -17.025 12.035 1.00 45.06 269 LEU A O 1
ATOM 2194 N N . GLY A 1 270 ? -31.553 -19.147 11.575 1.00 36.78 270 GLY A N 1
ATOM 2195 C CA . GLY A 1 270 ? -32.773 -19.167 12.338 1.00 36.78 270 GLY A CA 1
ATOM 2196 C C . GLY A 1 270 ? -32.397 -19.055 13.800 1.00 36.78 270 GLY A C 1
ATOM 2197 O O . GLY A 1 270 ? -31.426 -19.671 14.240 1.00 36.78 270 GLY A O 1
ATOM 2198 N N . ASP A 1 271 ? -33.144 -18.202 14.484 1.00 38.47 271 ASP A N 1
ATOM 2199 C CA . ASP A 1 271 ? -33.549 -18.328 15.876 1.00 38.47 271 ASP A CA 1
ATOM 2200 C C . ASP A 1 271 ? -32.878 -19.497 16.624 1.00 38.47 271 ASP A C 1
ATOM 2202 O O . ASP A 1 271 ? -33.328 -20.644 16.571 1.00 38.47 271 ASP A O 1
ATOM 2206 N N . MET A 1 272 ? -31.797 -19.178 17.336 1.00 36.31 272 MET A N 1
ATOM 2207 C CA . MET A 1 272 ? -31.387 -19.859 18.564 1.00 36.31 272 MET A CA 1
ATOM 2208 C C . MET A 1 272 ? -31.073 -18.800 19.610 1.00 36.31 272 MET A C 1
ATOM 2210 O O . MET A 1 272 ? -30.316 -17.859 19.275 1.00 36.31 272 MET A O 1
#

pLDDT: mean 91.58, std 11.28, range [36.31, 98.5]